Protein AF-A0A8J8T787-F1 (afdb_monomer)

Nearest PDB structures (foldseek):
  5l8g-assembly1_A  TM=7.057E-01  e=3.413E+00  Rhodospirillum rubrum
  5l8g-assembly2_S  TM=7.071E-01  e=4.148E+00  Rhodospirillum rubrum
  5l8g-assembly2_N  TM=7.030E-01  e=4.148E+00  Rhodospirillum rubrum

pLDDT: mean 75.22, std 17.33, range [41.5, 97.75]

Mean predicted aligned error: 19.78 Å

Foldseek 3Di:
DDPPPPVPPDDPVNVVVLVVQQVVQVVVLVVVVWDWDPDADPPNRHTWTADPVGWTARSRVRDIDDPPPPDDDPDDPPPDPPPPDPPPPDPPDDDDPDPDDDDDDPDDDDDDDDDPPDDDDPDDPPPPVVVVVVVVVVVVVVLVVVLVVLVVVLVVDPDPVVNVVSVVVVVVSVVVVVVVVD

Sequence (182 aa):
MQSNDNKLYISPVEYKKREDEASGKMGELLLRGWSMQGNSCEDCMVPFMKSKQGDEICVVCDRNFRKDSKKPIPQLIIADFVPQLPVIEEVKEEPVKVETKVQVVKETVQPQVPLPQKAYAPIRSQEIDQRQQDSATYGSITLTNKVNDLLEQLVKEKDLSQIQRIIETIDKIKSVQEKHFS

Radius of gyration: 27.71 Å; Cα contacts (8 Å, |Δi|>4): 81; chains: 1; bounding box: 64×81×68 Å

Solvent-accessible surface area (backbone atoms only — not comparable to full-atom values): 12040 Å² total; per-residue (Å²): 135,85,81,82,78,76,75,77,79,73,50,75,68,58,51,51,52,53,50,54,51,35,53,52,51,49,51,55,40,44,75,73,60,31,43,82,44,99,52,55,38,90,89,75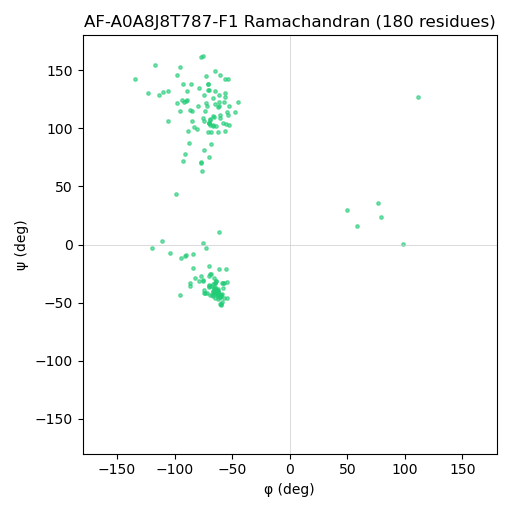,66,45,55,25,37,31,41,90,88,66,52,27,33,26,78,80,75,73,44,74,50,60,95,75,60,91,64,89,77,79,84,79,78,88,73,82,84,71,78,81,71,78,80,77,74,85,75,82,84,69,91,77,84,77,82,80,78,86,76,85,77,77,87,74,84,77,82,85,74,82,77,81,88,67,86,75,76,84,78,70,87,71,66,68,65,59,62,62,61,50,58,63,54,58,53,54,55,53,52,53,54,53,51,53,52,51,54,54,46,57,73,72,57,86,52,69,72,57,47,51,54,50,51,56,49,52,53,52,54,51,57,53,50,54,68,74,76,110

Organism: Halteria grandinella (NCBI:txid5974)

InterPro domains:
  IPR009563 ZNRD2-like, N-terminal domain [PF06677] (25-62)
  IPR051888 UPF0148 domain-containing protein [PTHR16537] (14-101)

Structure (mmCIF, N/CA/C/O backbone):
data_AF-A0A8J8T787-F1
#
_entry.id   AF-A0A8J8T787-F1
#
loop_
_atom_site.group_PDB
_atom_site.id
_atom_site.type_symbol
_atom_site.label_atom_id
_atom_site.label_alt_id
_atom_site.label_comp_id
_atom_site.label_asym_id
_atom_site.label_entity_id
_atom_site.label_seq_id
_atom_site.pdbx_PDB_ins_code
_atom_site.Cartn_x
_atom_site.Cartn_y
_atom_site.Cartn_z
_atom_site.occupancy
_atom_site.B_iso_or_equiv
_atom_site.auth_seq_id
_atom_site.auth_comp_id
_atom_site.auth_asym_id
_atom_site.auth_atom_id
_atom_site.pdbx_PDB_model_num
ATOM 1 N N . MET A 1 1 ? -5.173 -39.636 3.290 1.00 46.12 1 MET A N 1
ATOM 2 C CA . MET A 1 1 ? -5.505 -38.210 3.481 1.00 46.12 1 MET A CA 1
ATOM 3 C C . MET A 1 1 ? -4.494 -37.431 2.664 1.00 46.12 1 MET A C 1
ATOM 5 O O . MET A 1 1 ? -3.333 -37.412 3.035 1.00 46.12 1 MET A O 1
ATOM 9 N N . GLN A 1 2 ? -4.883 -36.966 1.478 1.00 45.47 2 GLN A N 1
ATOM 10 C CA . GLN A 1 2 ? -4.000 -36.195 0.603 1.00 45.47 2 GLN A CA 1
ATOM 11 C C . GLN A 1 2 ? -4.082 -34.734 1.045 1.00 45.47 2 GLN A C 1
ATOM 13 O O . GLN A 1 2 ? -5.113 -34.089 0.867 1.00 45.47 2 GLN A O 1
ATOM 18 N N . SER A 1 3 ? -3.029 -34.249 1.694 1.00 46.84 3 SER A N 1
ATOM 19 C CA . SER A 1 3 ? -2.796 -32.829 1.938 1.00 46.84 3 SER A CA 1
ATOM 20 C C . SER A 1 3 ? -2.544 -32.167 0.583 1.00 46.84 3 SER A C 1
ATOM 22 O O . SER A 1 3 ? -1.485 -32.331 -0.018 1.00 46.84 3 SER A O 1
ATOM 24 N N . ASN A 1 4 ? -3.554 -31.472 0.064 1.00 48.38 4 ASN A N 1
ATOM 25 C CA . ASN A 1 4 ? -3.400 -30.572 -1.072 1.00 48.38 4 ASN A CA 1
ATOM 26 C C . ASN A 1 4 ? -2.684 -29.306 -0.587 1.00 48.38 4 ASN A C 1
ATOM 28 O O . ASN A 1 4 ? -3.319 -28.287 -0.322 1.00 48.38 4 ASN A O 1
ATOM 32 N N . ASP A 1 5 ? -1.359 -29.373 -0.489 1.00 55.59 5 ASP A N 1
ATOM 33 C CA . ASP A 1 5 ? -0.499 -28.211 -0.264 1.00 55.59 5 ASP A CA 1
ATOM 34 C C . ASP A 1 5 ? -0.367 -27.415 -1.570 1.00 55.59 5 ASP A C 1
ATOM 36 O O . ASP A 1 5 ? 0.704 -27.284 -2.160 1.00 55.59 5 ASP A O 1
ATOM 40 N N . ASN A 1 6 ? -1.490 -26.875 -2.050 1.00 50.47 6 ASN A N 1
ATOM 41 C CA . ASN A 1 6 ? -1.501 -25.887 -3.120 1.00 50.47 6 ASN A CA 1
ATOM 42 C C . ASN A 1 6 ? -1.089 -24.534 -2.527 1.00 50.47 6 ASN A C 1
ATOM 44 O O . ASN A 1 6 ? -1.906 -23.632 -2.333 1.00 50.47 6 ASN A O 1
ATOM 48 N N . LYS A 1 7 ? 0.191 -24.423 -2.159 1.00 56.31 7 LYS A N 1
ATOM 49 C CA . LYS A 1 7 ? 0.810 -23.177 -1.712 1.00 56.31 7 LYS A CA 1
ATOM 50 C C . LYS A 1 7 ? 0.885 -22.249 -2.923 1.00 56.31 7 LYS A C 1
ATOM 52 O O . LYS A 1 7 ? 1.871 -22.253 -3.652 1.00 56.31 7 LYS A O 1
ATOM 57 N N . LEU A 1 8 ? -0.200 -21.509 -3.157 1.00 64.25 8 LEU A N 1
ATOM 58 C CA . LEU A 1 8 ? -0.305 -20.478 -4.186 1.00 64.25 8 LEU A CA 1
ATOM 59 C C . LEU A 1 8 ? 0.864 -19.505 -4.017 1.00 64.25 8 LEU A C 1
ATOM 61 O O . LEU A 1 8 ? 0.889 -18.689 -3.096 1.00 64.25 8 LEU A O 1
ATOM 65 N N . TYR A 1 9 ? 1.863 -19.645 -4.883 1.00 74.62 9 TYR A N 1
ATOM 66 C CA . TYR A 1 9 ? 2.984 -18.727 -4.954 1.00 74.62 9 TYR A CA 1
ATOM 67 C C . TYR A 1 9 ? 2.458 -17.404 -5.507 1.00 74.62 9 TYR A C 1
ATOM 69 O O . TYR A 1 9 ? 2.167 -17.290 -6.695 1.00 74.62 9 TYR A O 1
ATOM 77 N N . ILE A 1 10 ? 2.274 -16.426 -4.624 1.00 77.50 10 ILE A N 1
ATOM 78 C CA . ILE A 1 10 ? 1.950 -15.054 -5.014 1.00 77.50 10 ILE A CA 1
ATOM 79 C C . ILE A 1 10 ? 3.239 -14.439 -5.557 1.00 77.50 10 ILE A C 1
ATOM 81 O O . ILE A 1 10 ? 4.282 -14.514 -4.903 1.00 77.50 10 ILE A O 1
ATOM 85 N N . SER A 1 11 ? 3.187 -13.852 -6.752 1.00 85.94 11 SER A N 1
ATOM 86 C CA . SER A 1 11 ? 4.374 -13.228 -7.336 1.00 85.94 11 SER A CA 1
ATOM 87 C C . SER A 1 11 ? 4.834 -12.024 -6.490 1.00 85.94 11 SER A C 1
ATOM 89 O O . SER A 1 11 ? 4.000 -11.336 -5.893 1.00 85.94 11 SER A O 1
ATOM 91 N N . PRO A 1 12 ? 6.143 -11.701 -6.447 1.00 85.44 12 PRO A N 1
ATOM 92 C CA . PRO A 1 12 ? 6.641 -10.541 -5.697 1.00 85.44 12 PRO A CA 1
ATOM 93 C C . PRO A 1 12 ? 5.952 -9.217 -6.072 1.00 85.44 12 PRO A C 1
ATOM 95 O O . PRO A 1 12 ? 5.746 -8.353 -5.221 1.00 85.44 12 PRO A O 1
ATOM 98 N N . VAL A 1 13 ? 5.550 -9.076 -7.339 1.00 87.38 13 VAL A N 1
ATOM 99 C CA . VAL A 1 13 ? 4.840 -7.895 -7.852 1.00 87.38 13 VAL A CA 1
ATOM 100 C C . VAL A 1 13 ? 3.424 -7.806 -7.276 1.00 87.38 13 VAL A C 1
ATOM 102 O O . VAL A 1 13 ? 2.995 -6.737 -6.844 1.00 87.38 13 VAL A O 1
ATOM 105 N N . GLU A 1 14 ? 2.702 -8.925 -7.217 1.00 85.94 14 GLU A N 1
ATOM 106 C CA . GLU A 1 14 ? 1.355 -8.971 -6.638 1.00 85.94 14 GLU A CA 1
ATOM 107 C C . GLU A 1 14 ? 1.363 -8.752 -5.126 1.00 85.94 14 GLU A C 1
ATOM 109 O O . GLU A 1 14 ? 0.449 -8.112 -4.607 1.00 85.94 14 GLU A O 1
ATOM 114 N N . TYR A 1 15 ? 2.386 -9.247 -4.419 1.00 87.62 15 TYR A N 1
ATOM 115 C CA . TYR A 1 15 ? 2.539 -9.004 -2.984 1.00 87.62 15 TYR A CA 1
ATOM 116 C C . TYR A 1 15 ? 2.655 -7.506 -2.692 1.00 87.62 15 TYR A C 1
ATOM 118 O O . TYR A 1 15 ? 1.867 -6.970 -1.914 1.00 87.62 15 TYR A O 1
ATOM 126 N N . LYS A 1 16 ? 3.572 -6.820 -3.387 1.00 88.88 16 LYS A N 1
ATOM 127 C CA . LYS A 1 16 ? 3.780 -5.379 -3.215 1.00 88.88 16 LYS A CA 1
ATOM 128 C C . LYS A 1 16 ? 2.512 -4.583 -3.520 1.00 88.88 16 LYS A C 1
ATOM 130 O O . LYS A 1 16 ? 2.126 -3.716 -2.748 1.00 88.88 16 LYS A O 1
ATOM 135 N N . LYS A 1 17 ? 1.813 -4.927 -4.606 1.00 90.31 17 LYS A N 1
ATOM 136 C CA . LYS A 1 17 ? 0.548 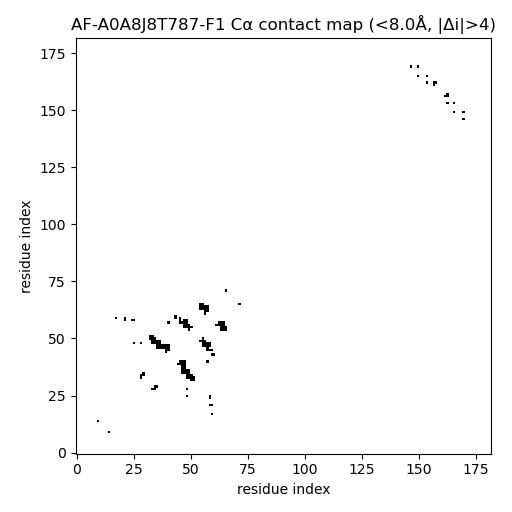-4.272 -4.957 1.00 90.31 17 LYS A CA 1
ATOM 137 C C . LYS A 1 17 ? -0.505 -4.419 -3.851 1.00 90.31 17 LYS A C 1
ATOM 139 O O . LYS A 1 17 ? -1.179 -3.449 -3.523 1.00 90.31 17 LYS A O 1
ATOM 144 N N . ARG A 1 18 ? -0.636 -5.610 -3.256 1.00 88.81 18 ARG A N 1
ATOM 145 C CA . ARG A 1 18 ? -1.575 -5.850 -2.145 1.00 88.81 18 ARG A CA 1
ATOM 146 C C . ARG A 1 18 ? -1.196 -5.073 -0.886 1.00 88.81 18 ARG A C 1
ATOM 148 O O . ARG A 1 18 ? -2.086 -4.609 -0.181 1.00 88.81 18 ARG A O 1
ATOM 155 N N . GLU A 1 19 ? 0.094 -4.939 -0.602 1.00 91.31 19 GLU A N 1
ATOM 156 C CA . GLU A 1 19 ? 0.604 -4.148 0.522 1.00 91.31 19 GLU A CA 1
ATOM 157 C C . GLU A 1 19 ? 0.301 -2.651 0.344 1.00 91.31 19 GLU A C 1
ATOM 159 O O . GLU A 1 19 ? -0.248 -2.012 1.248 1.00 91.31 19 GLU A O 1
ATOM 164 N N . ASP A 1 20 ? 0.559 -2.114 -0.850 1.00 93.69 20 ASP A N 1
ATOM 165 C CA . ASP A 1 20 ? 0.253 -0.725 -1.200 1.00 93.69 20 ASP A CA 1
ATOM 166 C C . ASP A 1 20 ? -1.264 -0.453 -1.105 1.00 93.69 20 ASP A C 1
ATOM 168 O O . ASP A 1 20 ? -1.693 0.519 -0.481 1.00 93.69 20 ASP A O 1
ATOM 172 N N . GLU A 1 21 ? -2.102 -1.353 -1.630 1.00 93.31 21 GLU A N 1
ATOM 173 C CA . GLU A 1 21 ? -3.565 -1.253 -1.517 1.00 93.31 21 GLU A CA 1
ATOM 174 C C . GLU A 1 21 ? -4.050 -1.327 -0.059 1.00 93.31 21 GLU A C 1
ATOM 176 O O . GLU A 1 21 ? -4.927 -0.558 0.350 1.00 93.31 21 GLU A O 1
ATOM 181 N N . ALA A 1 22 ? -3.472 -2.222 0.749 1.00 94.50 22 ALA A N 1
ATOM 182 C CA . ALA A 1 22 ? -3.810 -2.353 2.162 1.00 94.50 22 ALA A CA 1
ATOM 183 C C . ALA A 1 22 ? -3.475 -1.073 2.936 1.00 94.50 22 ALA A C 1
ATOM 185 O O . ALA A 1 22 ? -4.309 -0.577 3.698 1.00 94.50 22 ALA A O 1
ATOM 186 N N . SER A 1 23 ? -2.277 -0.518 2.730 1.00 96.06 23 SER A N 1
ATOM 187 C CA . SER A 1 23 ? -1.843 0.716 3.392 1.00 96.06 23 SER A CA 1
ATOM 188 C C . SER A 1 23 ? -2.708 1.920 3.002 1.00 96.06 23 SER A C 1
ATOM 190 O O . SER A 1 23 ? -3.110 2.686 3.882 1.00 96.06 23 SER A O 1
ATOM 192 N N . GLY A 1 24 ? -3.103 2.025 1.727 1.00 97.00 24 GLY A N 1
ATOM 193 C CA . GLY A 1 24 ? -4.033 3.048 1.244 1.00 97.00 24 GLY A CA 1
ATOM 194 C C . GLY A 1 24 ? -5.403 2.978 1.925 1.00 97.00 24 GLY A C 1
ATOM 195 O O . GLY A 1 24 ? -5.862 3.968 2.500 1.00 97.00 24 GLY A O 1
ATOM 196 N N . LYS A 1 25 ? -6.029 1.792 1.946 1.00 96.44 25 LYS A N 1
ATOM 197 C CA . LYS A 1 25 ? -7.328 1.581 2.613 1.00 96.44 25 LYS A CA 1
ATOM 198 C C . LYS A 1 25 ? -7.257 1.827 4.124 1.00 96.44 25 LYS A C 1
ATOM 200 O O . LYS A 1 25 ? -8.172 2.419 4.696 1.00 96.44 25 LYS A O 1
ATOM 205 N N . MET A 1 26 ? -6.181 1.393 4.789 1.00 97.25 26 MET A N 1
ATOM 206 C CA . MET A 1 26 ? -5.981 1.679 6.217 1.00 97.25 26 MET A CA 1
ATOM 207 C C . MET A 1 26 ? -5.901 3.184 6.471 1.00 97.25 26 MET A C 1
ATOM 209 O O . MET A 1 26 ? -6.568 3.673 7.382 1.00 97.25 26 MET A O 1
ATOM 213 N N . GLY A 1 27 ? -5.142 3.919 5.651 1.00 97.38 27 GLY A N 1
ATOM 214 C CA . GLY A 1 27 ? -5.052 5.376 5.726 1.00 97.38 27 GLY A CA 1
ATOM 215 C C . GLY A 1 27 ? -6.417 6.054 5.591 1.00 97.38 27 GLY A C 1
ATOM 216 O O . GLY A 1 27 ? -6.773 6.896 6.415 1.00 97.38 27 GLY A O 1
ATOM 217 N N . GLU A 1 28 ? -7.227 5.632 4.619 1.00 97.25 28 GLU A N 1
ATOM 218 C CA . GLU A 1 28 ? -8.586 6.151 4.418 1.00 97.25 28 GLU A CA 1
ATOM 219 C C . GLU A 1 28 ? -9.491 5.914 5.641 1.00 97.25 28 GLU A C 1
ATOM 221 O O . GLU A 1 28 ? -10.195 6.821 6.092 1.00 97.25 28 GLU A O 1
ATOM 226 N N . LEU A 1 29 ? -9.449 4.715 6.231 1.00 97.00 29 LEU A N 1
ATOM 227 C CA . LEU A 1 29 ? -10.225 4.398 7.433 1.00 97.00 29 LEU A CA 1
ATOM 228 C C . LEU A 1 29 ? -9.759 5.200 8.656 1.00 97.00 29 LEU A C 1
ATOM 230 O O . LEU A 1 29 ? -10.597 5.697 9.413 1.00 97.00 29 LEU A O 1
ATOM 234 N N . LEU A 1 30 ? -8.448 5.379 8.839 1.00 97.44 30 LEU A N 1
ATOM 235 C CA . LEU A 1 30 ? -7.897 6.213 9.914 1.00 97.44 30 LEU A CA 1
ATOM 236 C C . LEU A 1 30 ? -8.377 7.666 9.797 1.00 97.44 30 LEU A C 1
ATOM 238 O O . LEU A 1 30 ? -8.809 8.248 10.792 1.00 97.44 30 LEU A O 1
ATOM 242 N N . LEU A 1 31 ? -8.391 8.229 8.584 1.00 97.62 31 LEU A N 1
ATOM 243 C CA . LEU A 1 31 ? -8.921 9.575 8.329 1.00 97.62 31 LEU A CA 1
ATOM 244 C C . LEU A 1 31 ? -10.427 9.678 8.614 1.00 97.62 31 LEU A C 1
ATOM 246 O O . LEU A 1 31 ? -10.900 10.711 9.084 1.00 97.62 31 LEU A O 1
ATOM 250 N N . ARG A 1 32 ? -11.184 8.591 8.421 1.00 96.56 32 ARG A N 1
ATOM 251 C CA . ARG A 1 32 ? -12.598 8.478 8.835 1.00 96.56 32 ARG A CA 1
ATOM 252 C C . ARG A 1 32 ? -12.782 8.282 10.347 1.00 96.56 32 ARG A C 1
ATOM 254 O O . ARG A 1 32 ? -13.911 8.150 10.822 1.00 96.56 32 ARG A O 1
ATOM 261 N N . GLY A 1 33 ? -11.699 8.261 11.121 1.00 96.19 33 GLY A N 1
ATOM 262 C CA . GLY A 1 33 ? -11.723 8.099 12.571 1.00 96.19 33 GLY A CA 1
ATOM 263 C C . GLY A 1 33 ? -11.916 6.657 13.038 1.00 96.19 33 GLY A C 1
ATOM 264 O O . GLY A 1 33 ? -12.411 6.452 14.149 1.00 96.19 33 GLY A O 1
ATOM 265 N N . TRP A 1 34 ? -11.566 5.672 12.206 1.00 97.75 34 TRP A N 1
ATOM 266 C CA . TRP A 1 34 ? -11.402 4.285 12.644 1.00 97.75 34 TRP A CA 1
ATOM 267 C C . TRP A 1 34 ? -10.092 4.128 13.422 1.00 97.75 34 TRP A C 1
ATOM 269 O O . TRP A 1 34 ? -9.190 4.958 13.329 1.00 97.75 34 TRP A O 1
ATOM 279 N N . SER A 1 35 ? -9.977 3.047 14.190 1.00 97.50 35 SER A N 1
ATOM 280 C CA . SER A 1 35 ? -8.802 2.750 15.014 1.00 97.50 35 SER A CA 1
ATOM 281 C C . SER A 1 35 ? -8.207 1.390 14.666 1.00 97.50 35 SER A C 1
ATOM 283 O O . SER A 1 35 ? -8.920 0.388 14.604 1.00 97.50 35 SER A O 1
ATOM 285 N N . MET A 1 36 ? -6.894 1.346 14.452 1.00 97.06 36 MET A N 1
ATOM 286 C CA . MET A 1 36 ? -6.166 0.097 14.237 1.00 97.06 36 MET A CA 1
ATOM 287 C C . MET A 1 36 ? -6.109 -0.706 15.542 1.00 97.06 36 MET A C 1
ATOM 289 O O . MET A 1 36 ? -5.816 -0.156 16.604 1.00 97.06 36 MET A O 1
ATOM 293 N N . GLN A 1 37 ? -6.417 -1.996 15.476 1.00 95.56 37 GLN A N 1
ATOM 294 C CA . GLN A 1 37 ? -6.397 -2.903 16.620 1.00 95.56 37 GLN A CA 1
ATOM 295 C C . GLN A 1 37 ? -5.067 -3.657 16.690 1.00 95.56 37 GLN A C 1
ATOM 297 O O . GLN A 1 37 ? -4.441 -3.927 15.671 1.00 95.56 37 GLN A O 1
ATOM 302 N N . GLY A 1 38 ? -4.664 -4.074 17.895 1.00 92.94 38 GLY A N 1
ATOM 303 C CA . GLY A 1 38 ? -3.469 -4.909 18.092 1.00 92.94 38 GLY A CA 1
ATOM 304 C C . GLY A 1 38 ? -3.621 -6.366 17.630 1.00 92.94 38 GLY A C 1
ATOM 305 O O . GLY A 1 38 ? -2.665 -7.129 17.711 1.00 92.94 38 GLY A O 1
ATOM 306 N N . ASN A 1 39 ? -4.811 -6.761 17.161 1.00 91.62 39 ASN A N 1
ATOM 307 C CA . ASN A 1 39 ? -5.066 -8.094 16.615 1.00 91.62 39 ASN A CA 1
ATOM 308 C C . ASN A 1 39 ? -4.986 -8.044 15.086 1.00 91.62 39 ASN A C 1
ATOM 310 O O . ASN A 1 39 ? -5.422 -7.066 14.476 1.00 91.62 39 ASN A O 1
ATOM 314 N N . SER A 1 40 ? -4.500 -9.125 14.479 1.00 93.06 40 SER A N 1
ATOM 315 C CA . SER A 1 40 ? -4.338 -9.249 13.026 1.00 93.06 40 SER A CA 1
ATOM 316 C C . SER A 1 40 ? -5.207 -10.364 12.455 1.00 93.06 40 SER A C 1
ATOM 318 O O . SER A 1 40 ? -5.567 -11.301 13.164 1.00 93.06 40 SER A O 1
ATOM 320 N N . CYS A 1 41 ? -5.555 -10.249 11.176 1.00 91.38 41 CYS A N 1
ATOM 321 C CA . CYS A 1 41 ? -6.268 -11.282 10.431 1.00 91.38 41 CYS A CA 1
ATOM 322 C C . CYS A 1 41 ? -5.397 -12.540 10.292 1.00 91.38 41 CYS A C 1
ATOM 324 O O . CYS A 1 41 ? -4.249 -12.434 9.878 1.00 91.38 41 CYS A O 1
ATOM 326 N N . GLU A 1 42 ? -5.939 -13.723 10.578 1.00 90.06 42 GLU A N 1
ATOM 327 C CA . GLU A 1 42 ? -5.183 -14.987 10.533 1.00 90.06 42 GLU A CA 1
ATOM 328 C C . GLU A 1 42 ? -4.730 -15.368 9.113 1.00 90.06 42 GLU A C 1
ATOM 330 O O . GLU A 1 42 ? -3.689 -15.994 8.944 1.00 90.06 42 GLU A O 1
ATOM 335 N N . ASP A 1 43 ? -5.478 -14.950 8.087 1.00 89.25 43 ASP A N 1
ATOM 336 C CA . ASP A 1 43 ? -5.189 -15.334 6.701 1.00 89.25 43 ASP A CA 1
ATOM 337 C C . ASP A 1 43 ? -4.190 -14.407 6.003 1.00 89.25 43 ASP A C 1
ATOM 339 O O . ASP A 1 43 ? -3.400 -14.853 5.174 1.00 89.25 43 ASP A O 1
ATOM 343 N N . CYS A 1 44 ? -4.239 -13.104 6.293 1.00 90.25 44 CYS A N 1
ATOM 344 C CA . CYS A 1 44 ? -3.407 -12.111 5.605 1.00 90.25 44 CYS A CA 1
ATOM 345 C C . CYS A 1 44 ? -2.463 -11.341 6.531 1.00 90.25 44 CYS A C 1
ATOM 347 O O . CYS A 1 44 ? -1.704 -10.510 6.046 1.00 90.25 44 CYS A O 1
ATOM 349 N N . MET A 1 45 ? -2.522 -11.578 7.845 1.00 92.00 45 MET A N 1
ATOM 350 C CA . MET A 1 45 ? -1.677 -10.953 8.873 1.00 92.00 45 MET A CA 1
ATOM 351 C C . MET A 1 45 ? -1.759 -9.417 8.938 1.00 92.00 45 MET A C 1
ATOM 353 O O . MET A 1 45 ? -0.934 -8.775 9.579 1.00 92.00 45 MET A O 1
ATOM 357 N N . VAL A 1 46 ? -2.781 -8.818 8.321 1.00 93.44 46 VAL A N 1
ATOM 358 C CA . VAL A 1 46 ? -3.037 -7.370 8.366 1.00 93.44 46 VAL A CA 1
ATOM 359 C C . VAL A 1 46 ? -3.863 -7.034 9.613 1.00 93.44 46 VAL A C 1
ATOM 361 O O . VAL A 1 46 ? -4.810 -7.773 9.913 1.00 93.44 46 VAL A O 1
ATOM 364 N N . PRO A 1 47 ? -3.549 -5.942 10.337 1.00 94.81 47 PRO A N 1
ATOM 365 C CA . PRO A 1 47 ? -4.288 -5.543 11.529 1.00 94.81 47 PRO A CA 1
ATOM 366 C C . PRO A 1 47 ? -5.761 -5.244 11.226 1.00 94.81 47 PRO A C 1
ATOM 368 O O . PRO A 1 47 ? -6.113 -4.723 10.164 1.00 94.81 47 PRO A O 1
ATOM 371 N N . PHE A 1 48 ? -6.636 -5.559 12.181 1.00 95.88 48 PHE A N 1
ATOM 372 C CA . PHE A 1 48 ? -8.047 -5.191 12.091 1.00 95.88 48 PHE A CA 1
ATOM 373 C C . PHE A 1 48 ? -8.246 -3.689 12.315 1.00 95.88 48 PHE A C 1
ATOM 375 O O . PHE A 1 48 ? -7.591 -3.071 13.154 1.00 95.88 48 PHE A O 1
ATOM 382 N N . MET A 1 49 ? -9.213 -3.115 11.609 1.00 97.19 49 MET A N 1
ATOM 383 C CA . MET A 1 49 ? -9.656 -1.734 11.776 1.00 97.19 49 MET A CA 1
ATOM 384 C C . MET A 1 49 ? -11.001 -1.724 12.491 1.00 97.19 49 MET A C 1
ATOM 386 O O . MET A 1 49 ? -11.905 -2.448 12.091 1.00 97.19 49 MET A O 1
ATOM 390 N N . LYS A 1 50 ? -11.150 -0.896 13.527 1.00 96.06 50 LYS A N 1
ATOM 391 C CA . LYS A 1 50 ? -12.373 -0.789 14.327 1.00 96.06 50 LYS A CA 1
ATOM 392 C C . LYS A 1 50 ? -13.057 0.560 14.162 1.00 96.06 50 LYS A C 1
ATOM 394 O O . LYS A 1 50 ? -12.424 1.602 14.355 1.00 96.06 50 LYS A O 1
ATOM 399 N N . SER A 1 51 ? -14.348 0.537 13.858 1.00 95.81 51 SER A N 1
ATOM 400 C CA . SER A 1 51 ? -15.186 1.728 13.753 1.00 95.81 51 SER A CA 1
ATOM 401 C C . SER A 1 51 ? -15.564 2.265 15.137 1.00 95.81 51 SER A C 1
ATOM 403 O O . SER A 1 51 ? -15.545 1.545 16.137 1.00 95.81 51 SER A O 1
ATOM 405 N N . LYS A 1 52 ? -15.998 3.529 15.208 1.00 93.12 52 LYS A N 1
ATOM 406 C CA . LYS A 1 52 ? -16.566 4.105 16.444 1.00 93.12 52 LYS A CA 1
ATOM 407 C C . LYS A 1 52 ? -17.840 3.387 16.912 1.00 93.12 52 LYS A C 1
ATOM 409 O O . LYS A 1 52 ? -18.187 3.481 18.083 1.00 93.12 52 LYS A O 1
ATOM 414 N N . GLN A 1 53 ? -18.523 2.683 16.007 1.00 90.88 53 GLN A N 1
ATOM 415 C CA . GLN A 1 53 ? -19.722 1.887 16.290 1.00 90.88 53 GLN A CA 1
ATOM 416 C C . GLN A 1 53 ? -19.383 0.478 16.803 1.00 90.88 53 GLN A C 1
ATOM 418 O O . GLN A 1 53 ? -20.271 -0.235 17.258 1.00 90.88 53 GLN A O 1
ATOM 423 N N . GLY A 1 54 ? -18.102 0.094 16.771 1.00 89.88 54 GLY A N 1
ATOM 424 C CA . GLY A 1 54 ? -17.613 -1.178 17.295 1.00 89.88 54 GLY A CA 1
ATOM 425 C C . GLY A 1 54 ? -17.416 -2.278 16.252 1.00 89.88 54 GLY A C 1
ATOM 426 O O . GLY A 1 54 ? -16.981 -3.361 16.630 1.00 89.88 54 GLY A O 1
ATOM 427 N N . ASP A 1 55 ? -17.680 -2.022 14.969 1.00 91.19 55 ASP A N 1
ATOM 428 C CA . ASP A 1 55 ? -17.417 -2.993 13.900 1.00 91.19 55 ASP A CA 1
ATOM 429 C C . ASP A 1 55 ? -15.913 -3.139 13.660 1.00 91.19 55 ASP A C 1
ATOM 431 O O . ASP A 1 55 ? -15.218 -2.130 13.537 1.00 91.19 55 ASP A O 1
ATOM 435 N N . GLU A 1 56 ? -15.411 -4.373 13.567 1.00 93.94 56 GLU A N 1
ATOM 436 C CA . GLU A 1 56 ? -14.013 -4.665 13.233 1.00 93.94 56 GLU A CA 1
ATOM 437 C C . GLU A 1 56 ? -13.940 -5.280 11.825 1.00 93.94 56 GLU A C 1
ATOM 439 O O . GLU A 1 56 ? -14.694 -6.199 11.510 1.00 93.94 56 GLU A O 1
ATOM 444 N N . ILE A 1 57 ? -13.050 -4.783 10.964 1.00 95.25 57 ILE A N 1
ATOM 445 C CA . ILE A 1 57 ? -12.892 -5.241 9.575 1.00 95.25 57 ILE A CA 1
ATOM 446 C C . ILE A 1 57 ? -11.418 -5.433 9.216 1.00 95.25 57 ILE A C 1
ATOM 448 O O . ILE A 1 57 ? -10.552 -4.665 9.638 1.00 95.25 57 ILE A O 1
ATOM 452 N N . CYS A 1 58 ? -11.119 -6.463 8.426 1.00 95.19 58 CYS A N 1
ATOM 453 C CA . CYS A 1 58 ? -9.828 -6.601 7.756 1.00 95.19 58 CYS A CA 1
ATOM 454 C C . CYS A 1 58 ? -9.876 -5.917 6.383 1.00 95.19 58 CYS A C 1
ATOM 456 O O . CYS A 1 58 ? -10.693 -6.297 5.552 1.00 95.19 58 CYS A O 1
ATOM 458 N N . VAL A 1 59 ? -8.971 -4.972 6.112 1.00 95.50 59 VAL A N 1
ATOM 459 C CA . VAL A 1 59 ? -8.978 -4.168 4.867 1.00 95.50 59 VAL A CA 1
ATOM 460 C C . VAL A 1 59 ? -8.607 -4.932 3.588 1.00 95.50 59 VAL A C 1
ATOM 462 O O . VAL A 1 59 ? -8.859 -4.450 2.484 1.00 95.50 59 VAL A O 1
ATOM 465 N N . VAL A 1 60 ? -7.961 -6.095 3.726 1.00 93.38 60 VAL A N 1
ATOM 466 C CA . VAL A 1 60 ? -7.548 -6.939 2.590 1.00 93.38 60 VAL A CA 1
ATOM 467 C C . VAL A 1 60 ? -8.586 -8.012 2.307 1.00 93.38 60 VAL A C 1
ATOM 469 O O . VAL A 1 60 ? -8.899 -8.280 1.153 1.00 93.38 60 VAL A O 1
ATOM 472 N N . CYS A 1 61 ? -9.110 -8.646 3.355 1.00 91.06 61 CYS A N 1
ATOM 473 C CA . CYS A 1 61 ? -10.062 -9.740 3.199 1.00 91.06 61 CYS A CA 1
ATOM 474 C C . CYS A 1 61 ? -11.524 -9.282 3.185 1.00 91.06 61 CYS A C 1
ATOM 476 O O . CYS A 1 61 ? -12.391 -10.127 2.981 1.00 91.06 61 CYS A O 1
ATOM 478 N N . ASP A 1 62 ? -11.796 -8.012 3.507 1.00 87.56 62 ASP A N 1
ATOM 479 C CA . ASP A 1 62 ? -13.133 -7.421 3.664 1.00 87.56 62 ASP A CA 1
ATOM 480 C C . ASP A 1 62 ? -14.069 -8.254 4.569 1.00 87.56 62 ASP A C 1
ATOM 482 O O . ASP A 1 62 ? -15.292 -8.267 4.430 1.00 87.56 62 ASP A O 1
ATOM 486 N N . ARG A 1 63 ? -13.483 -8.976 5.534 1.00 85.06 63 ARG A N 1
ATOM 487 C CA . ARG A 1 63 ? -14.215 -9.787 6.512 1.00 85.06 63 ARG A CA 1
ATOM 488 C C . ARG A 1 63 ? -14.465 -8.985 7.776 1.00 85.06 63 ARG A C 1
ATOM 490 O O . ARG A 1 63 ? -13.519 -8.515 8.412 1.00 85.06 63 ARG A O 1
ATOM 497 N N . ASN A 1 64 ? -15.739 -8.894 8.148 1.00 81.06 64 ASN A N 1
ATOM 498 C CA . ASN A 1 64 ? -16.171 -8.294 9.401 1.00 81.06 64 ASN A CA 1
ATOM 499 C C . ASN A 1 64 ? -15.986 -9.295 10.542 1.00 81.06 64 ASN A C 1
ATOM 501 O O . ASN A 1 64 ? -16.600 -10.364 10.554 1.00 81.06 64 ASN A O 1
ATOM 50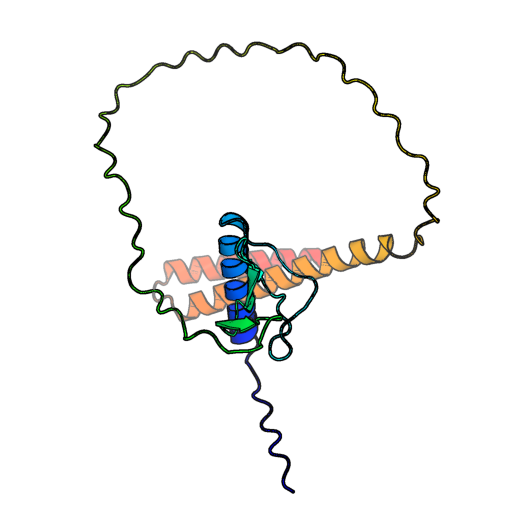5 N N . PHE A 1 65 ? -15.159 -8.930 11.512 1.00 73.75 65 PHE A N 1
ATOM 506 C CA . PHE A 1 65 ? -15.018 -9.645 12.765 1.00 73.75 65 PHE A CA 1
ATOM 507 C C . PHE A 1 65 ? -15.918 -8.963 13.796 1.00 73.75 65 PHE A C 1
ATOM 509 O O . PHE A 1 65 ? -15.724 -7.810 14.165 1.00 73.75 65 PHE A O 1
ATOM 516 N N . ARG A 1 66 ? -16.946 -9.661 14.270 1.00 66.94 66 ARG A N 1
ATOM 517 C CA . ARG A 1 66 ? -17.680 -9.234 15.463 1.00 66.94 66 ARG A CA 1
ATOM 518 C C . ARG A 1 66 ? -17.284 -10.155 16.597 1.00 66.94 66 ARG A C 1
ATOM 520 O O . ARG A 1 66 ? -17.742 -11.298 16.630 1.00 66.94 66 ARG A O 1
ATOM 527 N N . LYS A 1 67 ? -16.473 -9.649 17.536 1.00 63.91 67 LYS A N 1
ATOM 528 C CA . LYS A 1 67 ? -16.195 -10.337 18.812 1.00 63.91 67 LYS A CA 1
ATOM 529 C C . LYS A 1 67 ? -17.480 -10.665 19.582 1.00 63.91 67 LYS A C 1
ATOM 531 O O . LYS A 1 67 ? -17.512 -11.636 20.330 1.00 63.91 67 LYS A O 1
ATOM 536 N N . ASP A 1 68 ? -18.564 -9.951 19.282 1.00 58.66 68 ASP A N 1
ATOM 537 C CA . ASP A 1 68 ? -19.865 -10.100 19.927 1.00 58.66 68 ASP A CA 1
ATOM 538 C C . ASP A 1 68 ? -20.832 -10.955 19.087 1.00 58.66 68 ASP A C 1
ATOM 540 O O . ASP A 1 68 ? -22.000 -10.620 18.912 1.00 58.66 68 ASP A O 1
ATOM 544 N N . SER A 1 69 ? -20.373 -12.071 18.516 1.00 52.44 69 SER A N 1
ATOM 545 C CA . SER A 1 69 ? -21.256 -12.966 17.755 1.00 52.44 69 SER A CA 1
ATOM 546 C C . SER A 1 69 ? -21.877 -14.050 18.638 1.00 52.44 69 SER A C 1
ATOM 548 O O . SER A 1 69 ? -21.562 -15.231 18.529 1.00 52.44 69 SER A O 1
ATOM 550 N N . LYS A 1 70 ? -22.899 -13.659 19.408 1.00 42.69 70 LYS A N 1
ATOM 551 C CA . LYS A 1 70 ? -24.187 -14.362 19.300 1.00 42.69 70 LYS A CA 1
ATOM 552 C C . LYS A 1 70 ? -24.976 -13.662 18.183 1.00 42.69 70 LYS A C 1
ATOM 554 O O . LYS A 1 70 ? -25.769 -12.775 18.470 1.00 42.69 70 LYS A O 1
ATOM 559 N N . LYS A 1 71 ? -24.761 -14.118 16.942 1.00 44.19 71 LYS A N 1
ATOM 560 C CA . LYS A 1 71 ? -25.478 -13.854 15.667 1.00 44.19 71 LYS A CA 1
ATOM 561 C C . LYS A 1 71 ? -24.704 -13.035 14.611 1.00 44.19 71 LYS A C 1
ATOM 563 O O . LYS A 1 71 ? -24.268 -11.925 14.903 1.00 44.19 71 LYS A O 1
ATOM 568 N N . PRO A 1 72 ? -24.598 -13.550 13.368 1.00 41.50 72 PRO A N 1
ATOM 569 C CA . PRO A 1 72 ? -24.048 -12.815 12.233 1.00 41.50 72 PRO A CA 1
ATOM 570 C C . PRO A 1 72 ? -25.003 -11.698 11.792 1.00 41.50 72 PRO A C 1
ATOM 572 O O . PRO A 1 72 ? -26.216 -11.906 11.715 1.00 41.50 72 PRO A O 1
ATOM 575 N N . ILE A 1 73 ? -24.452 -10.522 11.484 1.00 52.03 73 ILE A N 1
ATOM 576 C CA . ILE A 1 73 ? -25.190 -9.441 10.822 1.00 52.03 73 ILE A CA 1
ATOM 577 C C . ILE A 1 73 ? -25.048 -9.622 9.304 1.00 52.03 73 ILE A C 1
ATOM 579 O O . ILE A 1 73 ? -23.927 -9.849 8.839 1.00 52.03 73 ILE A O 1
ATOM 583 N N . PRO A 1 74 ? -26.150 -9.552 8.533 1.00 50.88 74 PRO A N 1
ATOM 584 C CA . PRO A 1 74 ? -26.115 -9.602 7.075 1.00 50.88 74 PRO A CA 1
ATOM 585 C C . PRO A 1 74 ? -25.163 -8.554 6.494 1.00 50.88 74 PRO A C 1
ATOM 587 O O . PRO A 1 74 ? -25.072 -7.441 7.007 1.00 50.88 74 PRO A O 1
ATOM 590 N N . GLN A 1 75 ? -24.468 -8.929 5.421 1.00 51.19 75 GLN A N 1
ATOM 591 C CA . GLN A 1 75 ? -23.562 -8.070 4.662 1.00 51.19 75 GLN A CA 1
ATOM 592 C C . GLN A 1 75 ? -24.246 -6.728 4.364 1.00 51.19 75 GLN A C 1
ATOM 594 O O . GLN A 1 75 ? -25.252 -6.683 3.655 1.00 51.19 75 GLN A O 1
ATOM 599 N N . LEU A 1 76 ? -23.726 -5.640 4.939 1.00 53.28 76 LEU A N 1
ATOM 600 C CA . LEU A 1 76 ? -24.162 -4.293 4.592 1.00 53.28 76 LEU A CA 1
ATOM 601 C C . LEU A 1 76 ? -23.662 -4.010 3.176 1.00 53.28 76 LEU A C 1
ATOM 603 O O . LEU A 1 76 ? -22.474 -3.795 2.950 1.00 53.28 76 LEU A O 1
ATOM 607 N N . ILE A 1 77 ? -24.592 -4.068 2.228 1.00 44.69 77 ILE A N 1
ATOM 608 C CA . ILE A 1 77 ? -24.410 -3.612 0.858 1.00 44.69 77 ILE A CA 1
ATOM 609 C C . ILE A 1 77 ? -24.086 -2.119 0.948 1.00 44.69 77 ILE A C 1
ATOM 611 O O . ILE A 1 77 ? -24.949 -1.314 1.293 1.00 44.69 77 ILE A O 1
ATOM 615 N N . ILE A 1 78 ? -22.836 -1.745 0.673 1.00 51.78 78 ILE A N 1
ATOM 616 C CA . ILE A 1 78 ? -22.446 -0.347 0.471 1.00 51.78 78 ILE A CA 1
ATOM 617 C C . ILE A 1 78 ? -22.921 0.035 -0.937 1.00 51.78 78 ILE A C 1
ATOM 619 O O . ILE A 1 78 ? -22.132 0.125 -1.871 1.00 51.78 78 ILE A O 1
ATOM 623 N N . ALA A 1 79 ? -24.234 0.163 -1.109 1.00 47.25 79 ALA A N 1
ATOM 624 C CA . ALA A 1 79 ? -24.817 0.819 -2.266 1.00 47.25 79 ALA A CA 1
ATOM 625 C C . ALA A 1 79 ? -25.009 2.299 -1.905 1.00 47.25 79 ALA A C 1
ATOM 627 O O . ALA A 1 79 ? -25.673 2.632 -0.925 1.00 47.25 79 ALA A O 1
ATOM 628 N N . ASP A 1 80 ? -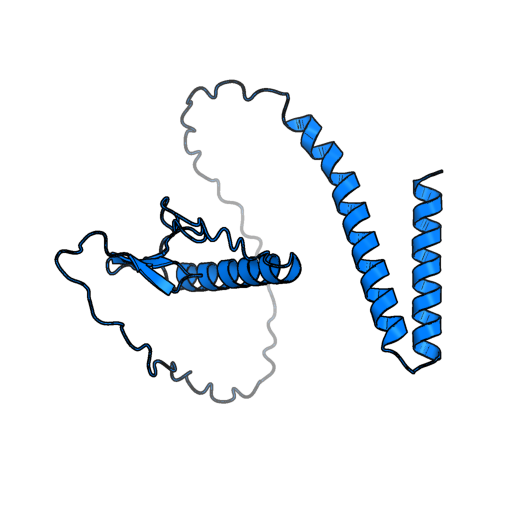24.397 3.169 -2.703 1.00 47.41 80 ASP A N 1
ATOM 629 C CA . ASP A 1 80 ? -24.884 4.525 -2.973 1.00 47.41 80 ASP A CA 1
ATOM 630 C C . ASP A 1 80 ? -24.705 5.628 -1.920 1.00 47.41 80 ASP A C 1
ATOM 632 O O . ASP A 1 80 ? -25.507 6.558 -1.867 1.00 47.41 80 ASP A O 1
ATOM 636 N N . PHE A 1 81 ? -23.599 5.649 -1.166 1.00 52.31 81 PHE A N 1
ATOM 637 C CA . PHE A 1 81 ? -23.158 6.918 -0.564 1.00 52.31 81 PHE A CA 1
ATOM 638 C C . PHE A 1 81 ? -22.152 7.628 -1.472 1.00 52.31 81 PHE A C 1
ATOM 640 O O . PHE A 1 81 ? -20.959 7.686 -1.186 1.00 52.31 81 PHE A O 1
ATOM 647 N N . VAL A 1 82 ? -22.650 8.159 -2.592 1.00 62.69 82 VAL A N 1
ATOM 648 C CA . VAL A 1 82 ? -21.972 9.234 -3.324 1.00 62.69 82 VAL A CA 1
ATOM 649 C C . VAL A 1 82 ? -22.210 10.506 -2.508 1.00 62.69 82 VAL A C 1
ATOM 651 O O . VAL A 1 82 ? -23.351 10.972 -2.455 1.00 62.69 82 VAL A O 1
ATOM 654 N N . PRO A 1 83 ? -21.197 11.079 -1.833 1.00 56.88 83 PRO A N 1
ATOM 655 C CA . PRO A 1 83 ? -21.364 12.384 -1.221 1.00 56.88 83 PRO A CA 1
ATOM 656 C C . PRO A 1 83 ? -21.644 13.355 -2.365 1.00 56.88 83 PRO A C 1
ATOM 658 O O . PRO A 1 83 ? -20.819 13.495 -3.269 1.00 56.88 83 PRO A O 1
ATOM 661 N N . GLN A 1 84 ? -22.814 13.993 -2.360 1.00 57.56 84 GLN A N 1
ATOM 662 C CA . GLN A 1 84 ? -23.057 15.135 -3.230 1.00 57.56 84 GLN A CA 1
ATOM 663 C C . GLN A 1 84 ? -22.060 16.215 -2.812 1.00 57.56 84 GLN A C 1
ATOM 665 O O . GLN A 1 84 ? -22.243 16.897 -1.804 1.00 57.56 84 GLN A O 1
ATOM 670 N N . LEU A 1 85 ? -20.947 16.289 -3.541 1.00 66.81 85 LEU A N 1
ATOM 671 C CA . LEU A 1 85 ? -19.996 17.379 -3.425 1.00 66.81 85 LEU A CA 1
ATOM 672 C C . LEU A 1 85 ? -20.778 18.673 -3.678 1.00 66.81 85 LEU A C 1
ATOM 674 O O . LEU A 1 85 ? -21.481 18.751 -4.690 1.00 66.81 85 LEU A O 1
ATOM 678 N N . PRO A 1 86 ? -20.704 19.667 -2.777 1.00 65.69 86 PRO A N 1
ATOM 679 C CA . PRO A 1 86 ? -21.289 20.964 -3.054 1.00 65.69 86 PRO A CA 1
ATOM 680 C C . PRO A 1 86 ? -20.651 21.484 -4.340 1.00 65.69 86 PRO A C 1
ATOM 682 O O . PRO A 1 86 ? -19.427 21.558 -4.447 1.00 65.69 86 PRO A O 1
ATOM 685 N N . VAL A 1 87 ? -21.494 21.773 -5.329 1.00 64.75 87 VAL A N 1
ATOM 686 C CA . VAL A 1 87 ? -21.101 22.456 -6.559 1.00 64.75 87 VAL A CA 1
ATOM 687 C C . VAL A 1 87 ? -20.495 23.783 -6.122 1.00 64.75 87 VAL A C 1
ATOM 689 O O . VAL A 1 87 ? -21.201 24.665 -5.640 1.00 64.75 87 VAL A O 1
ATOM 692 N N . ILE A 1 88 ? -19.169 23.877 -6.188 1.00 72.06 88 ILE A N 1
ATOM 693 C CA . ILE A 1 88 ? -18.451 25.115 -5.918 1.00 72.06 88 ILE A CA 1
ATOM 694 C C . ILE A 1 88 ? -18.792 26.023 -7.096 1.00 72.06 88 ILE A C 1
ATOM 696 O O . ILE A 1 88 ? -18.331 25.785 -8.212 1.00 72.06 88 ILE A O 1
ATOM 700 N N . GLU A 1 89 ? -19.668 27.001 -6.866 1.00 71.75 89 GLU A N 1
ATOM 701 C CA . GLU A 1 89 ? -19.913 28.065 -7.832 1.00 71.75 89 GLU A CA 1
ATOM 702 C C . GLU A 1 89 ? -18.584 28.757 -8.138 1.00 71.75 89 GLU A C 1
ATOM 704 O O . GLU A 1 89 ? -17.805 29.087 -7.243 1.00 71.75 89 GLU A O 1
ATOM 709 N N . GLU A 1 90 ? -18.324 28.905 -9.431 1.00 70.25 90 GLU A N 1
ATOM 710 C CA . GLU A 1 90 ? -17.116 29.460 -10.021 1.00 70.25 90 GLU A CA 1
ATOM 711 C C . GLU A 1 90 ? -16.872 30.877 -9.474 1.00 70.25 90 GLU A C 1
ATOM 713 O O . GLU A 1 90 ? -17.483 31.861 -9.900 1.00 70.25 90 GLU A O 1
ATOM 718 N N . VAL A 1 91 ? -16.000 30.975 -8.466 1.00 63.78 91 VAL A N 1
ATOM 719 C CA . VAL A 1 91 ? -15.593 32.249 -7.877 1.00 63.78 91 VAL A CA 1
ATOM 720 C C . VAL A 1 91 ? -14.743 32.975 -8.912 1.00 63.78 91 VAL A C 1
ATOM 722 O O . VAL A 1 91 ? -13.600 32.602 -9.165 1.00 63.78 91 VAL A O 1
ATOM 725 N N . LYS A 1 92 ? -15.315 34.021 -9.519 1.00 69.88 92 LYS A N 1
ATOM 726 C CA . LYS A 1 92 ? -14.581 34.987 -10.340 1.00 69.88 92 LYS A CA 1
ATOM 727 C C . LYS A 1 92 ? -13.421 35.558 -9.529 1.00 69.88 92 LYS A C 1
ATOM 729 O O . LYS A 1 92 ? -13.627 36.263 -8.544 1.00 69.88 92 LYS A O 1
ATOM 734 N N . GLU A 1 93 ? -12.212 35.238 -9.968 1.00 64.62 93 GLU A N 1
ATOM 735 C CA . GLU A 1 93 ? -10.969 35.741 -9.403 1.00 64.62 93 GLU A CA 1
ATOM 736 C C . GLU A 1 93 ? -10.828 37.239 -9.706 1.00 64.62 93 GLU A C 1
ATOM 738 O O . GLU A 1 93 ? -10.559 37.642 -10.839 1.00 64.62 93 GLU A O 1
ATOM 743 N N . GLU A 1 94 ? -10.992 38.078 -8.684 1.00 71.44 94 GLU A N 1
ATOM 744 C CA . GLU A 1 94 ? -10.419 39.422 -8.688 1.00 71.44 94 GLU A CA 1
ATOM 745 C C . GLU A 1 94 ? -9.040 39.391 -8.005 1.00 71.44 94 GLU A C 1
ATOM 747 O O . GLU A 1 94 ? -8.869 38.726 -6.976 1.00 71.44 94 GLU A O 1
ATOM 752 N N . PRO A 1 95 ? -8.029 40.095 -8.547 1.00 64.62 95 PRO A N 1
ATOM 753 C CA . PRO A 1 95 ? -6.668 40.062 -8.026 1.00 64.62 95 PRO A CA 1
ATOM 754 C C . PRO A 1 95 ? -6.579 40.794 -6.680 1.00 64.62 95 PRO A C 1
ATOM 756 O O . PRO A 1 95 ? -6.405 42.013 -6.615 1.00 64.62 95 PRO A O 1
ATOM 759 N N . VAL A 1 96 ? -6.649 40.039 -5.583 1.00 60.84 96 VAL A N 1
ATOM 760 C CA . VAL A 1 96 ? -6.397 40.563 -4.236 1.00 60.84 96 VAL A CA 1
ATOM 761 C C . VAL A 1 96 ? -4.891 40.777 -4.057 1.00 60.84 96 VAL A C 1
ATOM 763 O O . VAL A 1 96 ? -4.115 39.836 -3.892 1.00 60.84 96 VAL A O 1
ATOM 766 N N . LYS A 1 97 ? -4.462 42.045 -4.065 1.00 64.94 97 LYS A N 1
ATOM 767 C CA . LYS A 1 97 ? -3.125 42.463 -3.616 1.00 64.94 97 LYS A CA 1
ATOM 768 C C . LYS A 1 97 ? -3.015 42.266 -2.103 1.00 64.94 97 LYS A C 1
ATOM 770 O O . LYS A 1 97 ? -3.439 43.121 -1.330 1.00 64.94 97 LYS A O 1
ATOM 775 N N . VAL A 1 98 ? -2.436 41.146 -1.679 1.00 66.06 98 VAL A N 1
ATOM 776 C CA . VAL A 1 98 ? -2.122 40.890 -0.267 1.00 66.06 98 VAL A CA 1
ATOM 777 C C . VAL A 1 98 ? -0.732 41.445 0.051 1.00 66.06 98 VAL A C 1
ATOM 779 O O . VAL A 1 98 ? 0.291 40.810 -0.204 1.00 66.06 98 VAL A O 1
ATOM 782 N N . GLU A 1 99 ? -0.689 42.649 0.622 1.00 62.53 99 GLU A N 1
ATOM 783 C CA . GLU A 1 99 ? 0.510 43.184 1.271 1.00 62.53 99 GLU A CA 1
ATOM 784 C C . GLU A 1 99 ? 0.778 42.405 2.565 1.00 62.53 99 GLU A C 1
ATOM 786 O O . GLU A 1 99 ? 0.108 42.570 3.586 1.00 62.53 99 GLU A O 1
ATOM 791 N N . THR A 1 100 ? 1.775 41.527 2.519 1.00 56.06 100 THR A N 1
ATOM 792 C CA . THR A 1 100 ? 2.182 40.716 3.667 1.00 56.06 100 THR A CA 1
ATOM 793 C C . THR A 1 100 ? 3.074 41.547 4.588 1.00 56.06 100 THR A C 1
ATOM 795 O O . THR A 1 100 ? 4.274 41.686 4.358 1.00 56.06 100 THR A O 1
ATOM 798 N N . LYS A 1 101 ? 2.499 42.096 5.664 1.00 59.91 101 LYS A N 1
ATOM 799 C CA . LYS A 1 101 ? 3.272 42.593 6.812 1.00 59.91 101 LYS A CA 1
ATOM 800 C C . LYS A 1 101 ? 3.589 41.425 7.741 1.00 59.91 101 LYS A C 1
ATOM 802 O O . LYS A 1 101 ? 2.748 40.996 8.525 1.00 59.91 101 LYS A O 1
ATOM 807 N N . VAL A 1 102 ? 4.821 40.933 7.651 1.00 62.06 102 VAL A N 1
ATOM 808 C CA . VAL A 1 102 ? 5.399 39.972 8.597 1.00 62.06 102 VAL A CA 1
ATOM 809 C C . VAL A 1 102 ? 5.551 40.668 9.950 1.00 62.06 102 VAL A C 1
ATOM 811 O O . VAL A 1 102 ? 6.459 41.473 10.149 1.00 62.06 102 VAL A O 1
ATOM 814 N N . GLN A 1 103 ? 4.639 40.391 10.881 1.00 62.56 103 GLN A N 1
ATOM 815 C CA . GLN A 1 103 ? 4.827 40.750 12.282 1.00 62.56 103 GLN A CA 1
ATOM 816 C C . GLN A 1 103 ? 5.632 39.644 12.962 1.00 62.56 103 GLN A C 1
ATOM 818 O O . GLN A 1 103 ? 5.194 38.501 13.070 1.00 62.56 103 GLN A O 1
ATOM 823 N N . VAL A 1 104 ? 6.833 40.012 13.399 1.00 64.25 104 VAL A N 1
ATOM 824 C CA . VAL A 1 104 ? 7.710 39.207 14.248 1.00 64.25 104 VAL A CA 1
ATOM 825 C C . VAL A 1 104 ? 7.004 39.004 15.590 1.00 64.25 104 VAL A C 1
ATOM 827 O O . VAL A 1 104 ? 6.948 39.912 16.420 1.00 64.25 104 VAL A O 1
ATOM 830 N N . VAL A 1 105 ? 6.421 37.821 15.788 1.00 62.72 105 VAL A N 1
ATOM 831 C CA . VAL A 1 105 ? 5.818 37.428 17.064 1.00 62.72 105 VAL A CA 1
ATOM 832 C C . VAL A 1 105 ? 6.951 37.139 18.045 1.00 62.72 105 VAL A C 1
ATOM 834 O O . VAL A 1 105 ? 7.748 36.226 17.845 1.00 62.72 105 VAL A O 1
ATOM 837 N N . LYS A 1 106 ? 7.033 37.960 19.095 1.00 62.28 106 LYS A N 1
ATOM 838 C CA . LYS A 1 106 ? 7.939 37.767 20.228 1.00 62.28 106 LYS A CA 1
ATOM 839 C C . LYS A 1 106 ? 7.613 36.450 20.931 1.00 62.28 106 LYS A C 1
ATOM 841 O O . LYS A 1 106 ? 6.501 36.232 21.409 1.00 62.28 106 LYS A O 1
ATOM 846 N N . GLU A 1 107 ? 8.633 35.612 20.996 1.00 61.81 107 GLU A N 1
ATOM 847 C CA . GLU A 1 107 ? 8.693 34.340 21.697 1.00 61.81 107 GLU A CA 1
ATOM 848 C C . GLU A 1 107 ? 8.291 34.520 23.167 1.00 61.81 107 GLU A C 1
ATOM 850 O O . GLU A 1 107 ? 8.964 35.196 23.948 1.00 61.81 107 GLU A O 1
ATOM 855 N N . THR A 1 108 ? 7.131 33.968 23.520 1.00 56.44 108 THR A N 1
ATOM 856 C CA . THR A 1 108 ? 6.626 33.963 24.892 1.00 56.44 108 THR A CA 1
ATOM 857 C C . THR A 1 108 ? 6.967 32.613 25.509 1.00 56.44 108 THR A C 1
ATOM 859 O O . THR A 1 108 ? 6.614 31.559 24.985 1.00 56.44 108 THR A O 1
ATOM 862 N N . VAL A 1 109 ? 7.713 32.696 26.604 1.00 61.28 109 VAL A N 1
ATOM 863 C CA . VAL A 1 109 ? 8.292 31.630 27.422 1.00 61.28 109 VAL A CA 1
ATOM 864 C C . VAL A 1 109 ? 7.295 30.498 27.708 1.00 61.28 109 VAL A C 1
ATOM 866 O O . VAL A 1 109 ? 6.237 30.724 28.294 1.00 61.28 109 VAL A O 1
ATOM 869 N N . GLN A 1 110 ? 7.660 29.269 27.328 1.00 70.12 110 GLN A N 1
ATOM 870 C CA . GLN A 1 110 ? 6.938 28.050 27.701 1.00 70.12 110 GLN A CA 1
ATOM 871 C C . GLN A 1 110 ? 7.130 27.730 29.199 1.00 70.12 110 GLN A C 1
ATOM 873 O O . GLN A 1 110 ? 8.261 27.791 29.692 1.00 70.12 110 GLN A O 1
ATOM 878 N N . PRO A 1 111 ? 6.077 27.317 29.928 1.00 62.09 111 PRO A N 1
ATOM 879 C CA . PRO A 1 111 ? 6.219 26.699 31.241 1.00 62.09 111 PRO A CA 1
ATOM 880 C C . PRO A 1 111 ? 6.914 25.341 31.106 1.00 62.09 111 PRO A C 1
ATOM 882 O O . PRO A 1 111 ? 6.469 24.472 30.356 1.00 62.09 111 PRO A O 1
ATOM 885 N N . GLN A 1 112 ? 8.001 25.152 31.849 1.00 60.12 112 GLN A N 1
ATOM 886 C CA . GLN A 1 112 ? 8.708 23.879 31.929 1.00 60.12 112 GLN A CA 1
ATOM 887 C C . GLN A 1 112 ? 7.801 22.842 32.602 1.00 60.12 112 GLN A C 1
ATOM 889 O O . GLN A 1 112 ? 7.532 22.924 33.800 1.00 60.12 112 GLN A O 1
ATOM 894 N N . VAL A 1 113 ? 7.321 21.868 31.829 1.00 69.50 113 VAL A N 1
ATOM 895 C CA . VAL A 1 113 ? 6.682 20.666 32.372 1.00 69.50 113 VAL A CA 1
ATOM 896 C C . VAL A 1 113 ? 7.790 19.799 32.982 1.00 69.50 113 VAL A C 1
ATOM 898 O O . VAL A 1 113 ? 8.721 19.432 32.261 1.00 69.50 113 VAL A O 1
ATOM 901 N N . PRO A 1 114 ? 7.739 19.460 34.283 1.00 66.12 114 PRO A N 1
ATOM 902 C CA . PRO A 1 114 ? 8.723 18.576 34.892 1.00 66.12 114 PRO A CA 1
ATOM 903 C C . PRO A 1 114 ? 8.687 17.205 34.211 1.00 66.12 114 PRO A C 1
ATOM 905 O O . PRO A 1 114 ? 7.661 16.522 34.224 1.00 66.12 114 PRO A O 1
ATOM 908 N N . LEU A 1 115 ? 9.808 16.804 33.607 1.00 57.88 115 LEU A N 1
ATOM 909 C CA . LEU A 1 115 ? 9.967 15.461 33.059 1.00 57.88 115 LEU A CA 1
ATOM 910 C C . LEU A 1 115 ? 9.841 14.428 34.194 1.00 57.88 115 LEU A C 1
ATOM 912 O O . LEU A 1 115 ? 10.567 14.528 35.188 1.00 57.88 115 LEU A O 1
ATOM 916 N N . PRO A 1 116 ? 8.994 13.394 34.054 1.00 60.06 116 PRO A N 1
ATOM 917 C CA . PRO A 1 116 ? 9.010 12.263 34.965 1.00 60.06 116 PRO A CA 1
ATOM 918 C C . PRO A 1 116 ? 10.329 11.499 34.793 1.00 60.06 116 PRO A C 1
ATOM 920 O O . PRO A 1 116 ? 10.565 10.850 33.774 1.00 60.06 116 PRO A O 1
ATOM 923 N N . GLN A 1 117 ? 11.187 11.575 35.811 1.00 59.59 117 GLN A N 1
ATOM 924 C CA . GLN A 1 117 ? 12.425 10.805 35.930 1.00 59.59 117 GLN A CA 1
ATOM 925 C C . GLN A 1 117 ? 12.092 9.327 36.178 1.00 59.59 117 GLN A C 1
ATOM 927 O O . GLN A 1 117 ? 12.176 8.827 37.297 1.00 59.59 117 GLN A O 1
ATOM 932 N N . LYS A 1 118 ? 11.664 8.610 35.138 1.00 63.00 118 LYS A N 1
ATOM 933 C CA . LYS A 1 118 ? 11.697 7.147 35.152 1.00 63.00 118 LYS A CA 1
ATOM 934 C C . LYS A 1 118 ? 13.040 6.707 34.592 1.00 63.00 118 LYS A C 1
ATOM 936 O O . LYS A 1 118 ? 13.422 7.106 33.498 1.00 63.00 118 LYS A O 1
ATOM 941 N N . ALA A 1 119 ? 13.755 5.924 35.395 1.00 51.19 119 ALA A N 1
ATOM 942 C CA . ALA A 1 119 ? 15.038 5.334 35.064 1.00 51.19 119 ALA A CA 1
ATOM 943 C C . ALA A 1 119 ? 14.920 4.530 33.762 1.00 51.19 119 ALA A C 1
ATOM 945 O O . ALA A 1 119 ? 14.352 3.438 33.743 1.00 51.19 119 ALA A O 1
ATOM 946 N N . TYR A 1 120 ? 15.430 5.090 32.668 1.00 58.97 120 TYR A N 1
ATOM 947 C CA . TYR A 1 120 ? 15.641 4.341 31.442 1.00 58.97 120 TYR A CA 1
ATOM 948 C C . TYR A 1 120 ? 16.816 3.398 31.683 1.00 58.97 120 TYR A C 1
ATOM 950 O O . TYR A 1 120 ? 17.922 3.833 32.006 1.00 58.97 120 TYR A O 1
ATOM 958 N N . ALA A 1 121 ? 16.559 2.097 31.561 1.00 62.53 121 ALA A N 1
ATOM 959 C CA . ALA A 1 121 ? 17.620 1.111 31.453 1.00 62.53 121 ALA A CA 1
ATOM 960 C C . ALA A 1 121 ? 18.517 1.478 30.252 1.00 62.53 121 ALA A C 1
ATOM 962 O O . ALA A 1 121 ? 17.993 1.945 29.236 1.00 62.53 121 ALA A O 1
ATOM 963 N N . PRO A 1 122 ? 19.846 1.295 30.341 1.00 58.38 122 PRO A N 1
ATOM 964 C CA . PRO A 1 122 ? 20.746 1.602 29.239 1.00 58.38 122 PRO A CA 1
ATOM 965 C C . PRO A 1 122 ? 20.377 0.748 28.022 1.00 58.38 122 PRO A C 1
ATOM 967 O O . PRO A 1 122 ? 20.528 -0.475 28.029 1.00 58.38 122 PRO A O 1
ATOM 970 N N . ILE A 1 123 ? 19.861 1.409 26.985 1.00 56.56 123 ILE A N 1
ATOM 971 C CA . ILE A 1 123 ? 19.636 0.808 25.675 1.00 56.56 123 ILE A CA 1
ATOM 972 C C . ILE A 1 123 ? 21.013 0.454 25.111 1.00 56.56 123 ILE A C 1
ATOM 974 O O . ILE A 1 123 ? 21.913 1.285 25.006 1.00 56.56 123 ILE A O 1
ATOM 978 N N . ARG A 1 124 ? 21.161 -0.837 24.841 1.00 55.91 124 ARG A N 1
ATOM 979 C CA . ARG A 1 124 ? 22.355 -1.553 24.406 1.00 55.91 124 ARG A CA 1
ATOM 980 C C . ARG A 1 124 ? 22.971 -0.885 23.169 1.00 55.91 124 ARG A C 1
ATOM 982 O O . ARG A 1 124 ? 22.362 -0.858 22.108 1.00 55.91 124 ARG A O 1
ATOM 989 N N . SER A 1 125 ? 24.210 -0.419 23.293 1.00 56.88 125 SER A N 1
ATOM 990 C CA . SER A 1 125 ? 25.009 0.324 22.299 1.00 56.88 125 SER A CA 1
ATOM 991 C C . SER A 1 125 ? 25.309 -0.411 20.978 1.00 56.88 125 SER A C 1
ATOM 993 O O . SER A 1 125 ? 26.150 0.041 20.213 1.00 56.88 125 SER A O 1
ATOM 995 N N . GLN A 1 126 ? 24.667 -1.548 20.704 1.00 57.34 126 GLN A N 1
ATOM 996 C CA . GLN A 1 126 ? 24.941 -2.400 19.541 1.00 57.34 126 GLN A CA 1
ATOM 997 C C . GLN A 1 126 ? 24.031 -2.100 18.333 1.00 57.34 126 GLN A C 1
ATOM 999 O O . GLN A 1 126 ? 24.322 -2.565 17.239 1.00 57.34 126 GLN A O 1
ATOM 1004 N N . GLU A 1 127 ? 22.962 -1.308 18.486 1.00 52.06 127 GLU A N 1
ATOM 1005 C CA . GLU A 1 127 ? 22.007 -1.028 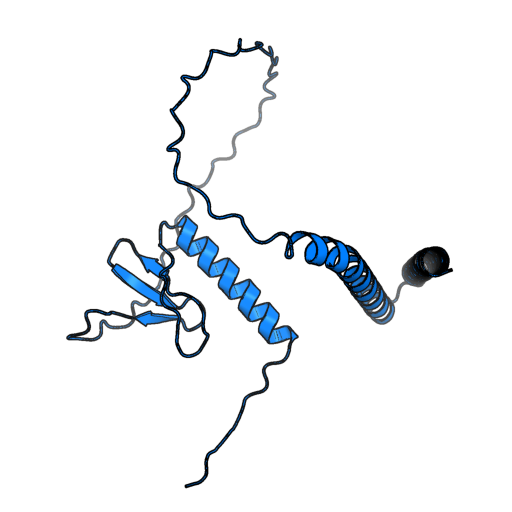17.393 1.00 52.06 127 GLU A CA 1
ATOM 1006 C C . GLU A 1 127 ? 22.363 0.201 16.530 1.00 52.06 127 GLU A C 1
ATOM 1008 O O . GLU A 1 127 ? 21.747 0.424 15.487 1.00 52.06 127 GLU A O 1
ATOM 1013 N N . ILE A 1 128 ? 23.361 1.003 16.922 1.00 51.91 128 ILE A N 1
ATOM 1014 C CA . ILE A 1 128 ? 23.729 2.231 16.190 1.00 51.91 128 ILE A CA 1
ATOM 1015 C C . ILE A 1 128 ? 24.636 1.927 14.982 1.00 51.91 128 ILE A C 1
ATOM 1017 O O . ILE A 1 128 ? 24.537 2.616 13.966 1.00 51.91 128 ILE A O 1
ATOM 1021 N N . ASP A 1 129 ? 25.433 0.855 15.026 1.00 47.12 129 ASP A N 1
ATOM 1022 C CA . ASP A 1 129 ? 26.334 0.489 13.921 1.00 47.12 129 ASP A CA 1
ATOM 1023 C C . ASP A 1 129 ? 25.612 -0.187 12.740 1.00 47.12 129 ASP A C 1
ATOM 1025 O O . ASP A 1 129 ? 26.019 -0.020 11.589 1.00 47.12 129 ASP A O 1
ATOM 1029 N N . GLN A 1 130 ? 24.482 -0.868 12.976 1.00 52.94 130 GLN A N 1
ATOM 1030 C CA . GLN A 1 130 ? 23.722 -1.536 11.907 1.00 52.94 130 GLN A CA 1
ATOM 1031 C C . GLN A 1 130 ? 23.093 -0.524 10.921 1.00 52.94 130 GLN A C 1
ATOM 1033 O O . GLN A 1 130 ? 23.054 -0.763 9.717 1.00 52.94 130 GLN A O 1
ATOM 1038 N N . ARG A 1 131 ? 22.680 0.660 11.402 1.00 49.25 131 ARG A N 1
ATOM 1039 C CA . ARG A 1 131 ? 22.045 1.701 10.567 1.00 49.25 131 ARG A CA 1
ATOM 1040 C C . ARG A 1 131 ? 22.982 2.369 9.562 1.00 49.25 131 ARG A C 1
ATOM 1042 O O . ARG A 1 131 ? 22.502 2.895 8.560 1.00 49.25 131 ARG A O 1
ATOM 1049 N N . GLN A 1 132 ? 24.292 2.394 9.813 1.00 52.22 132 GLN A N 1
ATOM 1050 C CA . GLN A 1 132 ? 25.231 2.991 8.855 1.00 52.22 132 GLN A CA 1
ATOM 1051 C C . GLN A 1 132 ? 25.524 2.046 7.684 1.00 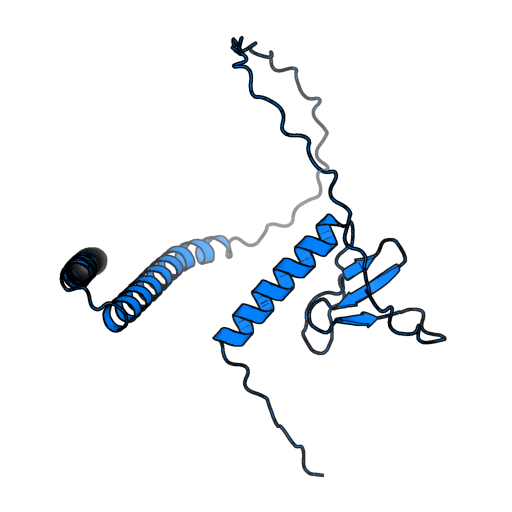52.22 132 GLN A C 1
ATOM 1053 O O . GLN A 1 132 ? 25.678 2.518 6.556 1.00 52.22 132 GLN A O 1
ATOM 1058 N N . GLN A 1 133 ? 25.507 0.728 7.915 1.00 50.88 133 GLN A N 1
ATOM 1059 C CA . GLN A 1 133 ? 25.727 -0.273 6.865 1.00 50.88 133 GLN A CA 1
ATOM 1060 C C . GLN A 1 133 ? 24.562 -0.348 5.865 1.00 50.88 133 GLN A C 1
ATOM 1062 O O . GLN A 1 133 ? 24.805 -0.471 4.665 1.00 50.88 133 GLN A O 1
ATOM 1067 N N . ASP A 1 134 ? 23.321 -0.151 6.317 1.00 48.44 134 ASP A N 1
ATOM 1068 C CA . ASP A 1 134 ? 22.143 -0.207 5.440 1.00 48.44 134 ASP A CA 1
ATOM 1069 C C . ASP A 1 134 ? 22.087 0.954 4.426 1.00 48.44 134 ASP A C 1
ATOM 1071 O O . ASP A 1 134 ? 21.525 0.815 3.338 1.00 48.44 134 ASP A O 1
ATOM 1075 N N . SER A 1 135 ? 22.714 2.101 4.714 1.00 52.84 135 SER A N 1
ATOM 1076 C CA . SER A 1 135 ? 22.662 3.278 3.828 1.00 52.84 135 SER A CA 1
ATOM 1077 C C . SER A 1 135 ? 23.336 3.057 2.462 1.00 52.84 135 SER A C 1
ATOM 1079 O O . SER A 1 135 ? 22.850 3.560 1.445 1.00 52.84 135 SER A O 1
ATOM 1081 N N . ALA A 1 136 ? 24.399 2.244 2.403 1.00 52.66 136 ALA A N 1
ATOM 1082 C CA . ALA A 1 136 ? 25.089 1.909 1.155 1.00 52.66 136 ALA A CA 1
ATOM 1083 C C . ALA A 1 136 ? 24.295 0.896 0.306 1.00 52.66 136 ALA A C 1
ATOM 1085 O O . ALA A 1 136 ? 24.323 0.946 -0.927 1.00 52.66 136 ALA A O 1
ATOM 1086 N N . THR A 1 137 ? 23.532 0.008 0.950 1.00 55.38 137 THR A N 1
ATOM 1087 C CA . THR A 1 137 ? 22.735 -1.019 0.268 1.00 55.38 137 THR A CA 1
ATOM 1088 C C . THR A 1 137 ? 21.489 -0.421 -0.394 1.00 55.38 137 THR A C 1
ATOM 1090 O O . THR A 1 137 ? 21.203 -0.733 -1.552 1.00 55.38 137 THR A O 1
ATOM 1093 N N . TYR A 1 138 ? 20.790 0.508 0.275 1.00 56.09 138 TYR A N 1
ATOM 1094 C CA . TYR A 1 138 ? 19.598 1.170 -0.285 1.00 56.09 138 TYR A CA 1
ATOM 1095 C C . TYR A 1 138 ? 19.905 2.035 -1.526 1.00 56.09 138 TYR A C 1
ATOM 1097 O O . TYR A 1 138 ? 19.093 2.102 -2.457 1.00 56.09 138 TYR A O 1
ATOM 1105 N N . GLY A 1 139 ? 21.092 2.652 -1.591 1.00 60.56 139 GLY A N 1
ATOM 1106 C CA . GLY A 1 139 ? 21.523 3.433 -2.758 1.00 60.56 139 GLY A CA 1
ATOM 1107 C C . GLY A 1 139 ? 21.737 2.577 -4.014 1.00 60.56 139 GLY A C 1
ATOM 1108 O O . GLY A 1 139 ? 21.259 2.924 -5.096 1.00 60.56 139 GLY A O 1
ATOM 1109 N N . SER A 1 140 ? 22.390 1.420 -3.864 1.00 66.56 140 SER A N 1
ATOM 1110 C CA . SER A 1 140 ? 22.685 0.499 -4.974 1.00 66.56 140 SER A CA 1
ATOM 1111 C C . SER A 1 140 ? 21.420 -0.144 -5.569 1.00 66.56 140 SER A C 1
ATOM 1113 O O . SER A 1 140 ? 21.260 -0.225 -6.793 1.00 66.56 140 SER A O 1
ATOM 1115 N N . ILE A 1 141 ? 20.457 -0.514 -4.714 1.00 71.25 141 ILE A N 1
ATOM 1116 C CA . ILE A 1 141 ? 19.170 -1.088 -5.145 1.00 71.25 141 ILE A CA 1
ATOM 1117 C C . ILE A 1 141 ? 18.374 -0.075 -5.986 1.00 71.25 141 ILE A C 1
ATOM 1119 O O . ILE A 1 141 ? 17.798 -0.429 -7.016 1.00 71.25 141 ILE A O 1
ATOM 1123 N N . THR A 1 142 ? 18.388 1.204 -5.600 1.00 76.50 142 THR A N 1
ATOM 1124 C CA . THR A 1 142 ? 17.668 2.267 -6.320 1.00 76.50 142 THR A CA 1
ATOM 1125 C C . THR A 1 142 ? 18.245 2.509 -7.718 1.00 76.50 142 THR A C 1
ATOM 1127 O O . THR A 1 142 ? 17.489 2.670 -8.678 1.00 76.50 142 THR A O 1
ATOM 1130 N N . LEU A 1 143 ? 19.576 2.487 -7.859 1.00 81.00 143 LEU A N 1
ATOM 1131 C CA . LEU A 1 143 ? 20.237 2.631 -9.160 1.00 81.00 143 LEU A CA 1
ATOM 1132 C C . LEU A 1 143 ? 19.935 1.451 -10.087 1.00 81.00 143 LEU A C 1
ATOM 1134 O O . LEU A 1 143 ? 19.628 1.663 -11.258 1.00 81.00 143 LEU A O 1
ATOM 1138 N N . THR A 1 144 ? 19.938 0.229 -9.552 1.00 79.88 144 THR A N 1
ATOM 1139 C CA . THR A 1 144 ? 19.633 -0.985 -10.326 1.00 79.88 144 THR A CA 1
ATOM 1140 C C . THR A 1 144 ? 18.204 -0.954 -10.872 1.00 79.88 144 THR A C 1
ATOM 1142 O O . THR A 1 144 ? 17.983 -1.195 -12.059 1.00 79.88 144 THR A O 1
ATOM 1145 N N . ASN A 1 145 ? 17.231 -0.561 -10.043 1.00 83.94 145 ASN A N 1
ATOM 1146 C CA . ASN A 1 145 ? 15.838 -0.422 -10.474 1.00 83.94 145 ASN A CA 1
ATOM 1147 C C . ASN A 1 145 ? 15.673 0.641 -11.569 1.00 83.94 145 ASN A C 1
ATOM 1149 O O . ASN A 1 145 ? 14.918 0.434 -12.515 1.00 83.94 145 ASN A O 1
ATOM 1153 N N . LYS A 1 146 ? 16.407 1.757 -11.478 1.00 85.94 146 LYS A N 1
ATOM 1154 C CA . LYS A 1 146 ? 16.341 2.829 -12.478 1.00 85.94 146 LYS A CA 1
ATOM 1155 C C . LYS A 1 146 ? 16.969 2.433 -13.815 1.00 85.94 146 LYS A C 1
ATOM 1157 O O . LYS A 1 146 ? 16.454 2.821 -14.856 1.00 85.94 146 LYS A O 1
ATOM 1162 N N . VAL A 1 147 ? 18.044 1.643 -13.805 1.00 89.38 147 VAL A N 1
ATOM 1163 C CA . VAL A 1 147 ? 18.625 1.087 -15.040 1.00 89.38 147 VAL A CA 1
ATOM 1164 C C . VAL A 1 147 ? 17.644 0.120 -15.707 1.00 89.38 147 VAL A C 1
ATOM 1166 O O . VAL A 1 147 ? 17.449 0.206 -16.915 1.00 89.38 147 VAL A O 1
ATOM 1169 N N . ASN A 1 148 ? 16.975 -0.741 -14.935 1.00 88.31 148 ASN A N 1
ATOM 1170 C CA . ASN A 1 148 ? 15.964 -1.657 -15.473 1.00 88.31 148 ASN A CA 1
ATOM 1171 C C . ASN A 1 148 ? 14.767 -0.914 -16.093 1.00 88.31 148 ASN A C 1
ATOM 1173 O O . ASN A 1 148 ? 14.328 -1.283 -17.179 1.00 88.31 148 ASN A O 1
ATOM 1177 N N . ASP A 1 149 ? 14.289 0.165 -15.464 1.00 89.62 149 ASP A N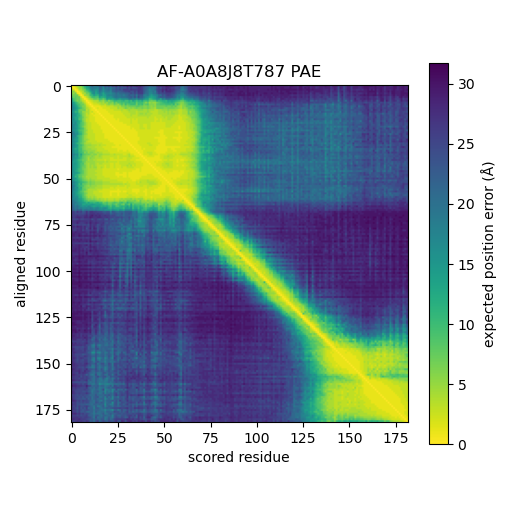 1
ATOM 1178 C CA . ASP A 1 149 ? 13.220 1.011 -16.021 1.00 89.62 149 ASP A CA 1
ATOM 1179 C C . ASP A 1 149 ? 13.636 1.665 -17.354 1.00 89.62 149 ASP A C 1
ATOM 1181 O O . ASP A 1 149 ? 12.887 1.643 -18.331 1.00 89.62 149 ASP A O 1
ATOM 1185 N N . LEU A 1 150 ? 14.876 2.164 -17.448 1.00 87.00 150 LEU A N 1
ATOM 1186 C CA . LEU A 1 150 ? 15.417 2.711 -18.699 1.00 87.00 150 LEU A CA 1
ATOM 1187 C C . LEU A 1 150 ? 15.568 1.644 -19.795 1.00 87.00 150 LEU A C 1
ATOM 1189 O O . LEU A 1 150 ? 15.323 1.933 -20.966 1.00 87.00 150 LEU A O 1
ATOM 1193 N N . LEU A 1 151 ? 15.935 0.410 -19.435 1.00 86.81 151 LEU A N 1
ATOM 1194 C CA . LEU A 1 151 ? 15.985 -0.711 -20.378 1.00 86.81 151 LEU A CA 1
ATOM 1195 C C . LEU A 1 151 ? 14.589 -1.068 -20.905 1.00 86.81 151 LEU A C 1
ATOM 1197 O O . LEU A 1 151 ? 14.438 -1.320 -22.098 1.00 86.81 151 LEU A O 1
ATOM 1201 N N . GLU A 1 152 ? 13.558 -1.041 -20.058 1.00 90.06 152 GLU A N 1
ATOM 1202 C CA . GLU A 1 152 ? 12.180 -1.239 -20.516 1.00 90.06 152 GLU A CA 1
ATOM 1203 C C . GLU A 1 152 ? 11.696 -0.116 -21.439 1.00 90.06 152 GLU A C 1
ATOM 1205 O O . GLU A 1 152 ? 10.997 -0.389 -22.418 1.00 90.06 152 GLU A O 1
ATOM 1210 N N . GLN A 1 153 ? 12.066 1.136 -21.154 1.00 84.06 153 GLN A N 1
ATOM 1211 C CA . GLN A 1 153 ? 11.748 2.271 -22.023 1.00 84.06 153 GLN A CA 1
ATOM 1212 C C . GLN A 1 153 ? 12.423 2.125 -23.390 1.00 84.06 153 GLN A C 1
ATOM 1214 O O . GLN A 1 153 ? 11.763 2.309 -24.407 1.00 84.06 153 GLN A O 1
ATOM 1219 N N . LEU A 1 154 ? 13.684 1.678 -23.444 1.00 83.62 154 LEU A N 1
ATOM 1220 C CA . LEU A 1 154 ? 14.384 1.406 -24.708 1.00 83.62 154 LEU A CA 1
ATOM 1221 C C . LEU A 1 154 ? 13.682 0.364 -25.586 1.00 83.62 154 LEU A C 1
ATOM 1223 O O . LEU A 1 154 ? 13.742 0.459 -26.808 1.00 83.62 154 LEU A O 1
ATOM 1227 N N . VAL A 1 155 ? 13.022 -0.628 -24.984 1.00 89.88 155 VAL A N 1
ATOM 1228 C CA . VAL A 1 155 ? 12.276 -1.658 -25.728 1.00 89.88 155 VAL A CA 1
ATOM 1229 C C . VAL A 1 155 ? 10.947 -1.117 -26.269 1.00 89.88 155 VAL A C 1
ATOM 1231 O O . VAL A 1 155 ? 10.466 -1.584 -27.303 1.00 89.88 155 VAL A O 1
ATOM 1234 N N . LYS A 1 156 ? 10.336 -0.149 -25.578 1.00 89.06 156 LYS A N 1
ATOM 1235 C CA . LYS A 1 156 ? 9.027 0.422 -25.935 1.00 89.06 156 LYS A CA 1
ATOM 1236 C C . LYS A 1 156 ? 9.144 1.580 -26.932 1.00 89.06 156 LYS A C 1
ATOM 1238 O O . LYS A 1 156 ? 8.257 1.737 -27.776 1.00 89.06 156 LYS A O 1
ATOM 1243 N N . GLU A 1 157 ? 10.219 2.359 -26.868 1.00 88.88 157 GLU A N 1
ATOM 1244 C CA . GLU A 1 157 ? 10.369 3.574 -27.665 1.00 88.88 157 GLU A CA 1
ATOM 1245 C C . GLU A 1 157 ? 10.772 3.282 -29.118 1.00 88.88 157 GLU A C 1
ATOM 1247 O O . GLU A 1 157 ? 11.673 2.496 -29.399 1.00 88.88 157 GLU A O 1
ATOM 1252 N N . LYS A 1 158 ? 10.113 3.956 -30.068 1.00 87.81 158 LYS A N 1
ATOM 1253 C CA . LYS A 1 158 ? 10.426 3.871 -31.510 1.00 87.81 158 LYS A CA 1
ATOM 1254 C C . LYS A 1 158 ? 11.182 5.091 -32.038 1.00 87.81 158 LYS A C 1
ATOM 1256 O O . LYS A 1 158 ? 11.595 5.098 -33.196 1.00 87.81 158 LYS A O 1
ATOM 1261 N N . ASP A 1 159 ? 11.330 6.128 -31.216 1.00 92.38 159 ASP A N 1
ATOM 1262 C CA . ASP A 1 159 ? 12.015 7.361 -31.591 1.00 92.38 159 ASP A CA 1
ATOM 1263 C C . ASP A 1 159 ? 13.524 7.240 -31.329 1.00 92.38 159 ASP A C 1
ATOM 1265 O O . ASP A 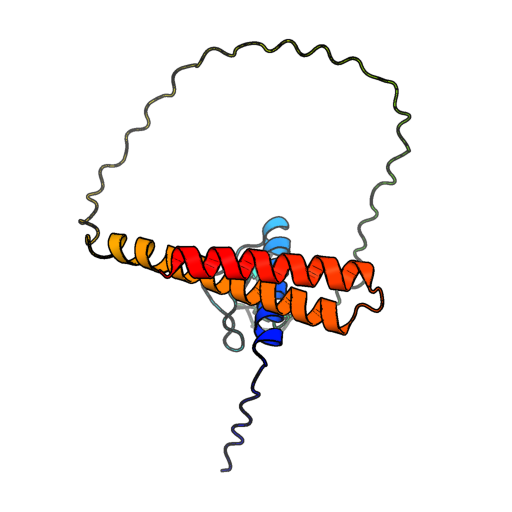1 159 ? 13.975 7.133 -30.185 1.00 92.38 159 ASP A O 1
ATOM 1269 N N . LEU A 1 160 ? 14.309 7.297 -32.408 1.00 88.38 160 LEU A N 1
ATOM 1270 C CA . LEU A 1 160 ? 15.773 7.231 -32.377 1.00 88.38 160 LEU A CA 1
ATOM 1271 C C . LEU A 1 160 ? 16.397 8.321 -31.492 1.00 88.38 160 LEU A C 1
ATOM 1273 O O . LEU A 1 160 ? 17.411 8.071 -30.841 1.00 88.38 160 LEU A O 1
ATOM 1277 N N . SER A 1 161 ? 15.782 9.506 -31.414 1.00 89.19 161 SER A N 1
ATOM 1278 C CA . SER A 1 161 ? 16.312 10.619 -30.614 1.00 89.19 161 SER A CA 1
ATOM 1279 C C . SER A 1 161 ? 16.197 10.351 -29.113 1.00 89.19 161 SER A C 1
ATOM 1281 O O . SER A 1 161 ? 17.083 10.718 -28.341 1.00 89.19 161 SER A O 1
ATOM 1283 N N . GLN A 1 162 ? 15.110 9.701 -28.689 1.00 89.06 162 GLN A N 1
ATOM 1284 C CA . GLN A 1 162 ? 14.901 9.323 -27.291 1.00 89.06 162 GLN A CA 1
ATOM 1285 C C . GLN A 1 162 ? 15.806 8.157 -26.899 1.00 89.06 162 GLN A C 1
ATOM 1287 O O . GLN A 1 162 ? 16.442 8.207 -25.848 1.00 89.06 162 GLN A O 1
ATOM 1292 N N . ILE A 1 163 ? 15.954 7.164 -27.783 1.00 86.81 163 ILE A N 1
ATOM 1293 C CA . ILE A 1 163 ? 16.878 6.039 -27.587 1.00 86.81 163 ILE A CA 1
ATOM 1294 C C . ILE A 1 163 ? 18.300 6.548 -27.328 1.00 86.81 163 ILE A C 1
ATOM 1296 O O . ILE A 1 163 ? 18.945 6.120 -26.372 1.00 86.81 163 ILE A O 1
ATOM 1300 N N . GLN A 1 164 ? 18.771 7.515 -28.119 1.00 92.50 164 GLN A N 1
ATOM 1301 C CA . GLN A 1 164 ? 20.114 8.070 -27.959 1.00 92.50 164 GLN A CA 1
ATOM 1302 C C . GLN A 1 164 ? 20.295 8.796 -26.615 1.00 92.50 164 GLN A C 1
ATOM 1304 O O . GLN A 1 164 ? 21.305 8.597 -25.941 1.00 92.50 164 GLN A O 1
ATOM 1309 N N . ARG A 1 165 ? 19.286 9.553 -26.158 1.00 91.75 165 ARG A N 1
ATOM 1310 C CA . ARG A 1 165 ? 19.298 10.194 -24.828 1.00 91.75 165 ARG A CA 1
ATOM 1311 C C . ARG A 1 165 ? 19.315 9.177 -23.687 1.00 91.75 165 ARG A C 1
ATOM 1313 O O . ARG A 1 165 ? 19.984 9.403 -22.675 1.00 91.75 165 ARG A O 1
ATOM 1320 N N . ILE A 1 166 ? 18.588 8.069 -23.828 1.00 88.00 166 ILE A N 1
ATOM 1321 C CA . ILE A 1 166 ? 18.570 7.008 -22.818 1.00 88.00 166 ILE A CA 1
ATOM 1322 C C . ILE A 1 166 ? 19.940 6.317 -22.750 1.00 88.00 166 ILE A C 1
ATOM 1324 O O . ILE A 1 166 ? 20.467 6.147 -21.650 1.00 88.00 166 ILE A O 1
ATOM 1328 N N . ILE A 1 167 ? 20.566 6.011 -23.893 1.00 90.50 167 ILE A N 1
ATOM 1329 C CA . ILE A 1 167 ? 21.921 5.429 -23.951 1.00 90.50 167 ILE A CA 1
ATOM 1330 C C . ILE A 1 167 ? 22.944 6.347 -23.267 1.00 90.50 167 ILE A C 1
ATOM 1332 O O . ILE A 1 167 ? 23.659 5.902 -22.370 1.00 90.50 167 ILE A O 1
ATOM 1336 N N . GLU A 1 168 ? 22.954 7.644 -23.595 1.00 94.75 168 GLU A N 1
ATOM 1337 C CA . GLU A 1 168 ? 23.844 8.619 -22.943 1.00 94.75 168 GLU A CA 1
ATOM 1338 C C . GLU A 1 168 ? 23.637 8.689 -21.422 1.00 94.75 168 GLU A C 1
ATOM 1340 O O . GLU A 1 168 ? 24.572 8.943 -20.657 1.00 94.75 168 GLU A O 1
ATOM 1345 N N . THR A 1 169 ? 22.401 8.486 -20.964 1.00 91.19 169 THR A N 1
ATOM 1346 C CA . THR A 1 169 ? 22.071 8.480 -19.535 1.00 91.19 169 THR A CA 1
ATOM 1347 C C . THR A 1 169 ? 22.610 7.226 -18.847 1.00 91.19 169 THR A C 1
ATOM 1349 O O . THR A 1 169 ? 23.171 7.329 -17.754 1.00 91.19 169 THR A O 1
ATOM 1352 N N . ILE A 1 170 ? 22.499 6.060 -19.489 1.00 90.06 170 ILE A N 1
ATOM 1353 C CA . ILE A 1 170 ? 23.048 4.795 -18.981 1.00 90.06 170 ILE A CA 1
ATOM 1354 C C . ILE A 1 170 ? 24.579 4.879 -18.871 1.00 90.06 170 ILE A C 1
ATOM 1356 O O . ILE A 1 170 ? 25.130 4.525 -17.826 1.00 90.06 170 ILE A O 1
ATOM 1360 N N . ASP A 1 171 ? 25.262 5.433 -19.876 1.00 93.69 171 ASP A N 1
ATOM 1361 C CA . ASP A 1 171 ? 26.723 5.604 -19.852 1.00 93.69 171 ASP A CA 1
ATOM 1362 C C . ASP A 1 171 ? 27.183 6.536 -18.722 1.00 93.69 171 ASP A C 1
ATOM 1364 O O . ASP A 1 171 ? 28.155 6.247 -18.016 1.00 93.69 171 ASP A O 1
ATOM 1368 N N . LYS A 1 172 ? 26.448 7.630 -18.472 1.00 93.00 172 LYS A N 1
ATOM 1369 C CA . LYS A 1 172 ? 26.723 8.517 -17.329 1.00 93.00 172 LYS A CA 1
ATOM 1370 C C . LYS A 1 172 ? 26.601 7.772 -16.003 1.00 93.00 172 LYS A C 1
ATOM 1372 O O . LYS A 1 172 ? 27.493 7.903 -15.165 1.00 93.00 172 LYS A O 1
ATOM 1377 N N . ILE 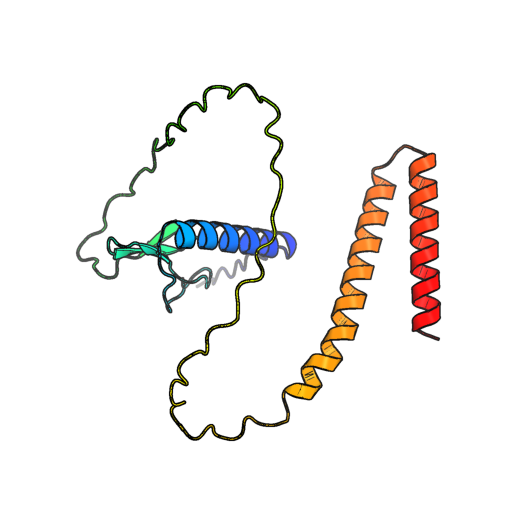A 1 173 ? 25.551 6.970 -15.816 1.00 89.44 173 ILE A N 1
ATOM 1378 C CA . ILE A 1 173 ? 25.356 6.176 -14.591 1.00 89.44 173 ILE A CA 1
ATOM 1379 C C . ILE A 1 173 ? 26.503 5.172 -14.411 1.00 89.44 173 ILE A C 1
ATOM 1381 O O . ILE A 1 173 ? 27.056 5.069 -13.315 1.00 89.44 173 ILE A O 1
ATOM 1385 N N . LYS A 1 174 ? 26.915 4.494 -15.488 1.00 90.25 174 LYS A N 1
ATOM 1386 C CA . LYS A 1 174 ? 28.044 3.555 -15.471 1.00 90.25 174 LYS A CA 1
ATOM 1387 C C . LYS A 1 174 ? 29.355 4.238 -15.070 1.00 90.25 174 LYS A C 1
ATOM 1389 O O . LYS A 1 174 ? 30.066 3.727 -14.210 1.00 90.25 174 LYS A O 1
ATOM 1394 N N . SER A 1 175 ? 29.629 5.433 -15.597 1.00 91.50 175 SER A N 1
ATOM 1395 C CA . SER A 1 175 ? 30.839 6.190 -15.241 1.00 91.50 175 SER A CA 1
ATOM 1396 C C . SER A 1 175 ? 30.892 6.607 -13.764 1.00 91.50 175 SER A C 1
ATOM 1398 O O . SER A 1 175 ? 31.970 6.697 -13.177 1.00 91.50 175 SER A O 1
ATOM 1400 N N . VAL A 1 176 ? 29.734 6.860 -13.142 1.00 88.75 176 VAL A N 1
ATOM 1401 C CA . VAL A 1 176 ? 29.637 7.186 -11.711 1.00 88.75 176 VAL A CA 1
ATOM 1402 C C . VAL A 1 176 ? 29.850 5.937 -10.859 1.00 88.75 176 VAL A C 1
ATOM 1404 O O . VAL A 1 176 ? 30.528 6.014 -9.838 1.00 88.75 176 VAL A O 1
ATOM 1407 N N . GLN A 1 177 ? 29.320 4.789 -11.291 1.00 85.81 177 GLN A N 1
ATOM 1408 C CA . GLN A 1 177 ? 29.560 3.500 -10.639 1.00 85.81 177 GLN A CA 1
ATOM 1409 C C . GLN A 1 177 ? 31.057 3.156 -10.637 1.00 85.81 177 GLN A C 1
ATOM 1411 O O . GLN A 1 177 ? 31.619 2.917 -9.575 1.00 85.81 177 GLN A O 1
ATOM 1416 N N . GLU A 1 178 ? 31.734 3.220 -11.786 1.00 89.75 178 GLU A N 1
ATOM 1417 C CA . GLU A 1 178 ? 33.166 2.888 -11.889 1.00 89.75 178 GLU A CA 1
ATOM 1418 C C . GLU A 1 178 ? 34.046 3.754 -10.971 1.00 89.75 178 GLU A C 1
ATOM 1420 O O . GLU A 1 178 ? 34.968 3.239 -10.340 1.00 89.75 178 GLU A O 1
ATOM 1425 N N . LYS A 1 179 ? 33.717 5.047 -10.822 1.00 87.81 179 LYS A N 1
ATOM 1426 C CA . LYS A 1 179 ? 34.409 5.969 -9.902 1.00 87.81 179 LYS A CA 1
ATOM 1427 C C . LYS A 1 179 ? 34.161 5.685 -8.422 1.00 87.81 179 LYS A C 1
ATOM 1429 O O . LYS A 1 179 ? 34.986 6.060 -7.602 1.00 87.81 179 LYS A O 1
ATOM 1434 N N . HIS A 1 180 ? 33.019 5.097 -8.075 1.00 81.19 180 HIS A N 1
ATOM 1435 C CA . HIS A 1 180 ? 32.688 4.758 -6.690 1.00 81.19 180 HIS A CA 1
ATOM 1436 C C . HIS A 1 180 ? 33.270 3.408 -6.244 1.00 81.19 180 HIS A C 1
ATOM 1438 O O . HIS A 1 180 ? 33.370 3.177 -5.042 1.00 81.19 180 HIS A O 1
ATOM 1444 N N . PHE A 1 181 ? 33.629 2.531 -7.189 1.00 76.69 181 PHE A N 1
ATOM 1445 C CA . PHE A 1 181 ? 34.117 1.170 -6.931 1.00 76.69 181 PHE A CA 1
ATOM 1446 C C . PHE A 1 181 ? 35.610 0.946 -7.269 1.00 76.69 181 PHE A C 1
ATOM 1448 O O . PHE A 1 181 ? 36.075 -0.185 -7.129 1.00 76.69 181 PHE A O 1
ATOM 1455 N N . SER A 1 182 ? 36.352 1.979 -7.695 1.00 68.94 182 SER A N 1
ATOM 1456 C CA . SER A 1 182 ? 37.827 1.967 -7.846 1.00 68.94 182 SER A CA 1
ATOM 1457 C C . SER A 1 182 ? 38.506 2.665 -6.676 1.00 68.94 182 SER A C 1
ATOM 1459 O O . SER A 1 182 ? 39.581 2.183 -6.260 1.00 68.94 182 SER A O 1
#

Secondary structure (DSSP, 8-state):
-----------HHHHHHHHHHHHHHHHHHHHTT-EEEEEE-TTT-PEEEE-TTS-EEETTT--EE-TT-SSPPP--------------------------------------PPP---------TTSTTHHHHHHHHHHHHHHHHHHHHHHHHHHH---HHHHHHHHHHHHHHHHHHHHHH-